Protein AF-T2IGC5-F1 (afdb_monomer)

Organism: NCBI:txid423474

Foldseek 3Di:
DVVLVVVLVVVLVVLQVVQCPPHRDLQSSLQVSLVVSLVVVVVVLLVVLLVVLVVLLVVLVVLQCVLCVVLLNDPVSNCLQQHDDSVVSSVVSSVLSSVLQCVQLVLLSQLLRNHFAPDPSNVVSLVVCPCSQVLLLVQFPDDWQLLSRSSLCSNCPCCCQQVQVSVCVPVVDRDHHDCQPNPDCVCNVVPPPPPDDSSVVSVVRNVSSVSSSVSSSPGGSCRSSVVVVVSVVSSVSSVVSSVVVPVVSVVSSVVCVVVVSVSNLVPDDPVPNPDPPPVVVVVVVVVVVVVVVVVD

pLDDT: mean 85.13, std 11.54, range [44.75, 94.69]

Nearest PDB structures (foldseek):
  6iko-assembly1_A  TM=1.718E-01  e=1.726E+00  Mus musculus

Sequence (296 aa):
MEKLRQKTLVKKETIFAANSFPDFDRAKANYAWRDDLYADIRQLLNSLAHEIAAELKDEALTLVDYMTTLLWGSSQVKEKLIGRSEDEFLARLENSLSVLFLRFARPVAEALIRGPVNSDTRTQIVKSLGPDAELIDNYYQGDEPAFRVLKKYVKYGSDLLFNPDTRQQVLGVTETGKDVMGMTTDNVINLADPLRPPREVVTFEVTNDINAFEEYLRNGIFEAAGFEAYCIQELRGLVDLFREKKGTWTGIAMNEWLQENPQLLAQLPSDLKSQEFNLEVSERLRQLSIALKRNR

Secondary structure (DSSP, 8-state):
-HHHHHHHHHHHHHHHHHT-SSS--HHHHHHHHHHHHHHHHHHHHHHHHHHHHHHHHHHHHHHHHHHHHTTTT-HHHHHHHH-S-HHHHHHHHHHHHHHHHHHHHHHHHHHHHSS-TT-HHHHHHHHHTHHHHHHHHHH---S-GGGG-HHHHHHHTTHHHH-HHHHHHHHS--SPPP-STT--GGGGGGTT-TT--HHHHHHHHHHHHHHHHHHHIIIIIHHHTTHHHHHHHHHHHHHHHHHH-HHHHHHHHHHHHHTT-HHHHHTS-TTTS-----HHHHHHHHHHHHHHHH--

Mean predicted aligned error: 9.94 Å

Solvent-accessible surface area (backbone atoms only — not comparable to full-atom values): 16244 Å² total; per-residue (Å²): 111,69,71,56,54,55,54,49,55,60,50,42,56,56,48,45,62,75,31,40,74,96,57,68,42,54,66,62,35,44,48,55,45,21,50,55,47,40,54,55,48,56,51,51,53,55,50,51,29,46,53,54,20,51,52,53,42,53,54,45,47,54,52,45,51,52,59,18,53,78,56,56,61,40,74,65,49,47,40,73,74,58,42,93,40,72,65,60,40,35,52,51,43,23,52,55,48,32,54,43,44,47,66,49,48,49,56,51,48,46,33,44,40,56,28,58,73,83,33,70,64,26,55,53,40,54,65,69,42,58,67,64,42,56,45,30,28,74,37,41,73,64,87,58,70,49,67,50,37,45,68,57,28,50,55,50,39,65,41,42,40,65,36,43,69,52,19,35,75,74,73,70,40,65,76,59,56,71,73,60,91,78,51,57,67,82,58,56,84,59,69,82,50,90,80,63,54,65,68,56,55,47,48,53,52,53,52,48,31,52,50,50,50,52,48,40,48,72,32,9,38,47,58,51,42,39,47,68,61,51,56,53,49,55,52,47,48,54,54,48,55,61,65,71,40,51,71,58,51,53,53,48,51,52,51,40,57,77,66,62,37,64,63,55,60,68,70,46,54,82,89,70,43,82,70,75,73,56,60,66,58,54,48,50,52,50,52,50,53,54,53,59,64,69,76,110

Structure (mmCIF, N/CA/C/O backbone):
data_AF-T2IGC5-F1
#
_entry.id   AF-T2IGC5-F1
#
loop_
_atom_site.group_PDB
_atom_site.id
_atom_site.type_symbol
_atom_site.label_atom_id
_atom_site.label_alt_id
_atom_site.label_comp_id
_atom_site.label_asym_id
_atom_site.label_entity_id
_atom_site.label_seq_id
_atom_site.pdbx_PDB_ins_code
_atom_site.Cartn_x
_atom_site.Cartn_y
_atom_site.Cartn_z
_atom_site.occupancy
_atom_site.B_iso_or_equiv
_atom_site.auth_seq_id
_atom_site.auth_comp_id
_atom_site.auth_asym_id
_atom_site.auth_atom_id
_atom_site.pdbx_PDB_model_num
ATOM 1 N N . MET A 1 1 ? 6.728 -8.515 -2.138 1.00 81.31 1 MET A N 1
ATOM 2 C CA . MET A 1 1 ? 7.698 -8.253 -3.230 1.00 81.31 1 MET A CA 1
ATOM 3 C C . MET A 1 1 ? 8.384 -9.507 -3.773 1.00 81.31 1 MET A C 1
ATOM 5 O O . MET A 1 1 ? 8.425 -9.674 -4.983 1.00 81.31 1 MET A O 1
ATOM 9 N N . GLU A 1 2 ? 8.875 -10.427 -2.942 1.00 81.81 2 GLU A N 1
ATOM 10 C CA . GLU A 1 2 ? 9.610 -11.618 -3.415 1.00 81.81 2 GLU A CA 1
ATOM 11 C C . GLU A 1 2 ? 8.811 -12.529 -4.372 1.00 81.81 2 GLU A C 1
ATOM 13 O O . GLU A 1 2 ? 9.289 -12.872 -5.454 1.00 81.81 2 GLU A O 1
ATOM 18 N N . LYS A 1 3 ? 7.544 -12.825 -4.047 1.00 84.44 3 LYS A N 1
ATOM 19 C CA . LYS A 1 3 ? 6.638 -13.587 -4.931 1.00 84.44 3 LYS A CA 1
ATOM 20 C C . LYS A 1 3 ? 6.448 -12.922 -6.304 1.00 84.44 3 LYS A C 1
ATOM 22 O O . LYS A 1 3 ? 6.417 -13.610 -7.322 1.00 84.44 3 LYS A O 1
ATOM 27 N N . LEU A 1 4 ? 6.357 -11.586 -6.342 1.00 87.19 4 LEU A N 1
ATOM 28 C CA . LEU A 1 4 ? 6.256 -10.813 -7.587 1.00 87.19 4 LEU A CA 1
ATOM 29 C C . LEU A 1 4 ? 7.527 -10.983 -8.429 1.00 87.19 4 LEU A C 1
ATOM 31 O O . LEU A 1 4 ? 7.432 -11.245 -9.626 1.00 87.19 4 LEU A O 1
ATOM 35 N N . ARG A 1 5 ? 8.707 -10.889 -7.798 1.00 84.19 5 ARG A N 1
ATOM 36 C CA . ARG A 1 5 ? 10.010 -11.059 -8.462 1.00 84.19 5 ARG A CA 1
ATOM 37 C C . ARG A 1 5 ? 10.136 -12.440 -9.105 1.00 84.19 5 ARG A C 1
ATOM 39 O O . ARG A 1 5 ? 10.516 -12.544 -10.265 1.00 84.19 5 ARG A O 1
ATOM 46 N N . GLN A 1 6 ? 9.750 -13.498 -8.398 1.00 84.81 6 GLN A N 1
ATOM 47 C CA . GLN A 1 6 ? 9.777 -14.853 -8.954 1.00 84.81 6 GLN A CA 1
ATOM 48 C C . GLN A 1 6 ? 8.800 -15.008 -10.129 1.00 84.81 6 GLN A C 1
ATOM 50 O O . GLN A 1 6 ? 9.187 -15.474 -11.201 1.00 84.81 6 GLN A O 1
ATOM 55 N N . LYS A 1 7 ? 7.548 -14.558 -9.963 1.00 87.81 7 LYS A N 1
ATOM 56 C CA . LYS A 1 7 ? 6.513 -14.633 -11.008 1.00 87.81 7 LYS A CA 1
ATOM 57 C C . LYS A 1 7 ? 6.927 -13.879 -12.274 1.00 87.81 7 LYS A C 1
ATOM 59 O O . LYS A 1 7 ? 6.803 -14.414 -13.375 1.00 87.81 7 LYS A O 1
ATOM 64 N N . THR A 1 8 ? 7.447 -12.661 -12.125 1.00 86.88 8 THR A N 1
ATOM 65 C CA . THR A 1 8 ? 7.831 -11.831 -13.271 1.00 86.88 8 THR A CA 1
ATOM 66 C C . THR A 1 8 ? 9.042 -12.394 -14.013 1.00 86.88 8 THR A C 1
ATOM 68 O O . THR A 1 8 ? 9.073 -12.337 -15.237 1.00 86.88 8 THR A O 1
ATOM 71 N N . LEU A 1 9 ? 9.997 -13.025 -13.316 1.00 85.62 9 LEU A N 1
ATOM 72 C CA . LEU A 1 9 ? 11.139 -13.684 -13.959 1.00 85.62 9 LEU A CA 1
ATOM 73 C C . LEU A 1 9 ? 10.709 -14.862 -14.843 1.00 85.62 9 LEU A C 1
ATOM 75 O O . LEU A 1 9 ? 11.231 -15.011 -15.945 1.00 85.62 9 LEU A O 1
ATOM 79 N N . VAL A 1 10 ? 9.729 -15.658 -14.406 1.00 87.38 10 VAL A N 1
ATOM 80 C CA . VAL A 1 10 ? 9.182 -16.764 -15.215 1.00 87.38 10 VAL A CA 1
ATOM 81 C C . VAL A 1 10 ? 8.484 -16.233 -16.470 1.00 87.38 10 VAL A C 1
ATOM 83 O O . VAL A 1 10 ? 8.709 -16.723 -17.579 1.00 87.38 10 VAL A O 1
ATOM 86 N N . LYS A 1 11 ? 7.657 -15.195 -16.318 1.00 89.19 11 LYS A N 1
ATOM 87 C CA . LYS A 1 11 ? 6.948 -14.582 -17.448 1.00 89.19 11 LYS A CA 1
ATOM 88 C C . LYS A 1 11 ? 7.896 -13.886 -18.426 1.00 89.19 11 LYS A C 1
ATOM 90 O O . LYS A 1 11 ? 7.703 -14.003 -19.635 1.00 89.19 11 LYS A O 1
ATOM 95 N N . LYS A 1 12 ? 8.951 -13.237 -17.922 1.00 91.06 12 LYS A N 1
ATOM 96 C CA . LYS A 1 12 ? 10.010 -12.603 -18.720 1.00 91.06 12 LYS A CA 1
ATOM 97 C C . LYS A 1 12 ? 10.592 -13.569 -19.749 1.00 91.06 12 LYS A C 1
ATOM 99 O O . LYS A 1 12 ? 10.663 -13.210 -20.919 1.00 91.06 12 LYS A O 1
ATOM 104 N N . GLU A 1 13 ? 10.968 -14.787 -19.349 1.00 89.31 13 GLU A N 1
ATOM 105 C CA . GLU A 1 13 ? 11.547 -15.772 -20.280 1.00 89.31 13 GLU A CA 1
ATOM 106 C C . GLU A 1 13 ? 10.579 -16.122 -21.422 1.00 89.31 13 GLU A C 1
ATOM 108 O O . GLU A 1 13 ? 10.975 -16.185 -22.587 1.00 89.31 13 GLU A O 1
ATOM 113 N N . THR A 1 14 ? 9.285 -16.248 -21.112 1.00 90.69 14 THR A N 1
ATOM 114 C CA . THR A 1 14 ? 8.235 -16.506 -22.114 1.00 90.69 14 THR A CA 1
ATOM 115 C C . THR A 1 14 ? 8.081 -15.328 -23.082 1.00 90.69 14 THR A C 1
ATOM 117 O O . THR A 1 14 ? 8.035 -15.515 -24.300 1.00 90.69 14 THR A O 1
ATOM 120 N N . ILE A 1 15 ? 8.051 -14.100 -22.558 1.00 91.00 15 ILE A N 1
ATOM 121 C CA . ILE A 1 15 ? 7.929 -12.871 -23.355 1.00 91.00 15 ILE A CA 1
ATOM 122 C C . ILE A 1 15 ? 9.165 -12.674 -24.235 1.00 91.00 15 ILE A C 1
ATOM 124 O O . ILE A 1 15 ? 9.045 -12.296 -25.401 1.00 91.00 15 ILE A O 1
ATOM 128 N N . PHE A 1 16 ? 10.358 -12.952 -23.714 1.00 92.00 16 PHE A N 1
ATOM 129 C CA . PHE A 1 16 ? 11.595 -12.806 -24.472 1.00 92.00 16 PHE A CA 1
ATOM 130 C C . PHE A 1 16 ? 11.659 -13.826 -25.605 1.00 92.00 16 PHE A C 1
ATOM 132 O O . PHE A 1 16 ? 11.972 -13.444 -26.732 1.00 92.00 16 PHE A O 1
ATOM 139 N N . ALA A 1 17 ? 11.292 -15.085 -25.351 1.00 89.00 17 ALA A N 1
ATOM 140 C CA . ALA A 1 17 ? 11.196 -16.108 -26.390 1.00 89.00 17 ALA A CA 1
ATOM 141 C C . ALA A 1 17 ? 10.231 -15.694 -27.516 1.00 89.00 17 ALA A C 1
ATOM 143 O O . ALA A 1 17 ? 10.587 -15.786 -28.691 1.00 89.00 17 ALA A O 1
ATOM 144 N N . ALA A 1 18 ? 9.061 -15.144 -27.170 1.00 89.50 18 ALA A N 1
ATOM 145 C CA . ALA A 1 18 ? 8.061 -14.684 -28.138 1.00 89.50 18 ALA A CA 1
ATOM 146 C C . ALA A 1 18 ? 8.520 -13.496 -29.011 1.00 89.50 18 ALA A C 1
ATOM 148 O O . ALA A 1 18 ? 7.971 -13.280 -30.089 1.00 89.50 18 ALA A O 1
ATOM 149 N N . ASN A 1 19 ? 9.522 -12.731 -28.568 1.00 90.19 19 ASN A N 1
ATOM 150 C CA . ASN A 1 19 ? 10.042 -11.553 -29.272 1.00 90.19 19 ASN A CA 1
ATOM 151 C C . ASN A 1 19 ? 11.454 -11.768 -29.845 1.00 90.19 19 ASN A C 1
ATOM 153 O O . ASN A 1 19 ? 12.161 -10.797 -30.090 1.00 90.19 19 ASN A O 1
ATOM 157 N N . SER A 1 20 ? 11.881 -13.022 -30.032 1.00 87.94 20 SER A N 1
ATOM 158 C CA . SER A 1 20 ? 13.243 -13.372 -30.472 1.00 87.94 20 SER A CA 1
ATOM 159 C C . SER A 1 20 ? 13.388 -13.739 -31.954 1.00 87.94 20 SER A C 1
ATOM 161 O O . SER A 1 20 ? 14.478 -14.138 -32.348 1.00 87.94 20 SER A O 1
ATOM 163 N N . PHE A 1 21 ? 12.328 -13.649 -32.766 1.00 79.75 21 PHE A N 1
ATOM 164 C CA . PHE A 1 21 ? 12.364 -14.039 -34.181 1.00 79.75 21 PHE A CA 1
ATOM 165 C C . PHE A 1 21 ? 11.921 -12.886 -35.101 1.00 79.75 21 PHE A C 1
ATOM 167 O O . PHE A 1 21 ? 10.849 -12.322 -34.855 1.00 79.75 21 PHE A O 1
ATOM 174 N N . PRO A 1 22 ? 12.663 -12.560 -36.182 1.00 79.88 22 PRO A N 1
ATOM 175 C CA . PRO A 1 22 ? 13.928 -13.168 -36.627 1.00 79.88 22 PRO A CA 1
ATOM 176 C C . PRO A 1 22 ? 15.144 -12.779 -35.767 1.00 79.88 22 PRO A C 1
ATOM 178 O O . PRO A 1 22 ? 16.042 -13.596 -35.614 1.00 79.88 22 PRO A O 1
ATOM 181 N N . ASP A 1 23 ? 15.114 -11.599 -35.148 1.00 86.44 23 ASP A N 1
ATOM 182 C CA . ASP A 1 23 ? 16.075 -11.121 -34.151 1.00 86.44 23 ASP A CA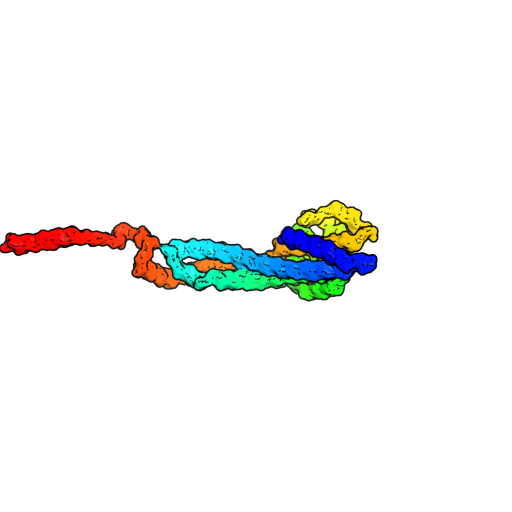 1
ATOM 183 C C . ASP A 1 23 ? 15.314 -10.601 -32.923 1.00 86.44 23 ASP A C 1
ATOM 185 O O . ASP A 1 23 ? 14.110 -10.336 -32.988 1.00 86.44 23 ASP A O 1
ATOM 189 N N . PHE A 1 24 ? 15.999 -10.449 -31.787 1.00 89.44 24 PHE A N 1
ATOM 190 C CA . PHE A 1 24 ? 15.364 -9.970 -30.558 1.00 89.44 24 PHE A CA 1
ATOM 191 C C . PHE A 1 24 ? 14.970 -8.490 -30.640 1.00 89.44 24 PHE A C 1
ATOM 193 O O . PHE A 1 24 ? 15.825 -7.602 -30.606 1.00 89.44 24 PHE A O 1
ATOM 200 N N . ASP A 1 25 ? 13.664 -8.219 -30.656 1.00 89.19 25 ASP A N 1
ATOM 201 C CA . ASP A 1 25 ? 13.127 -6.860 -30.599 1.00 89.19 25 ASP A CA 1
ATOM 202 C C . ASP A 1 25 ? 13.125 -6.347 -29.151 1.00 89.19 25 ASP A C 1
ATOM 204 O O . ASP A 1 25 ? 12.198 -6.583 -28.366 1.00 89.19 25 ASP A O 1
ATOM 208 N N . ARG A 1 26 ? 14.190 -5.613 -28.803 1.00 89.06 26 ARG A N 1
ATOM 209 C CA . ARG A 1 26 ? 14.380 -5.007 -27.478 1.00 89.06 26 ARG A CA 1
ATOM 210 C C . ARG A 1 26 ? 13.204 -4.123 -27.069 1.00 89.06 26 ARG A C 1
ATOM 212 O O . ARG A 1 26 ? 12.782 -4.179 -25.915 1.00 89.06 26 ARG A O 1
ATOM 219 N N . ALA A 1 27 ? 12.720 -3.274 -27.973 1.00 88.44 27 ALA A N 1
ATOM 220 C CA . ALA A 1 27 ? 11.703 -2.285 -27.643 1.00 88.44 27 ALA A CA 1
ATOM 221 C C . ALA A 1 27 ? 10.378 -2.985 -27.337 1.00 88.44 27 ALA A C 1
ATOM 223 O O . ALA A 1 27 ? 9.788 -2.765 -26.277 1.00 88.44 27 ALA A O 1
ATOM 224 N N . LYS A 1 28 ? 9.961 -3.896 -28.220 1.00 90.31 28 LYS A N 1
ATOM 225 C CA . LYS A 1 28 ? 8.721 -4.655 -28.061 1.00 90.31 28 LYS A CA 1
ATOM 226 C C . LYS A 1 28 ? 8.750 -5.567 -26.834 1.00 90.31 28 LYS A C 1
ATOM 228 O O . LYS A 1 28 ? 7.777 -5.593 -26.084 1.00 90.31 28 LYS A O 1
ATOM 233 N N . ALA A 1 29 ? 9.865 -6.257 -26.583 1.00 91.88 29 ALA A N 1
ATOM 234 C CA . ALA A 1 29 ? 10.020 -7.105 -25.402 1.00 91.88 29 ALA A CA 1
ATOM 235 C C . ALA A 1 29 ? 9.970 -6.302 -24.090 1.00 91.88 29 ALA A C 1
ATOM 237 O O . ALA A 1 29 ? 9.345 -6.749 -23.128 1.00 91.88 29 ALA A O 1
ATOM 238 N N . ASN A 1 30 ? 10.586 -5.113 -24.053 1.00 92.81 30 ASN A N 1
ATOM 239 C CA . ASN A 1 30 ? 10.574 -4.241 -22.875 1.00 92.81 30 ASN A CA 1
ATOM 240 C C . ASN A 1 30 ? 9.148 -3.754 -22.563 1.00 92.81 30 ASN A C 1
ATOM 242 O O . ASN A 1 30 ? 8.672 -3.935 -21.445 1.00 92.81 30 ASN A O 1
ATOM 246 N N . TYR A 1 31 ? 8.419 -3.238 -23.560 1.00 93.38 31 TYR A N 1
ATOM 247 C CA . TYR A 1 31 ? 7.019 -2.837 -23.369 1.00 93.38 31 TYR A CA 1
ATOM 248 C C . TYR A 1 31 ? 6.115 -4.003 -22.959 1.00 93.38 31 TYR A C 1
ATOM 250 O O . TYR A 1 31 ? 5.332 -3.854 -22.027 1.00 93.38 31 TYR A O 1
ATOM 258 N N . ALA A 1 32 ? 6.236 -5.163 -23.612 1.00 93.00 32 ALA A N 1
ATOM 259 C CA . ALA A 1 32 ? 5.406 -6.326 -23.300 1.00 93.00 32 ALA A CA 1
ATOM 260 C C . ALA A 1 32 ? 5.629 -6.830 -21.867 1.00 93.00 32 ALA A C 1
ATOM 262 O O . ALA A 1 32 ? 4.673 -7.150 -21.164 1.00 93.00 32 ALA A O 1
ATOM 263 N N . TRP A 1 33 ? 6.884 -6.874 -21.413 1.00 94.56 33 TRP A N 1
ATOM 264 C CA . TRP A 1 33 ? 7.186 -7.284 -20.045 1.00 94.56 33 TRP A CA 1
ATOM 265 C C . TRP A 1 33 ? 6.713 -6.255 -19.019 1.00 94.56 33 TRP A C 1
ATOM 267 O O . TRP A 1 33 ? 6.141 -6.630 -17.999 1.00 94.56 33 TRP A O 1
ATOM 277 N N . ARG A 1 34 ? 6.889 -4.963 -19.300 1.00 94.50 34 ARG A N 1
ATOM 278 C CA . ARG A 1 34 ? 6.408 -3.880 -18.437 1.00 94.50 34 ARG A CA 1
ATOM 279 C C . ARG A 1 34 ? 4.892 -3.849 -18.301 1.00 94.50 34 ARG A C 1
ATOM 281 O O . ARG A 1 34 ? 4.413 -3.607 -17.200 1.00 94.50 34 ARG A O 1
ATOM 288 N N . ASP A 1 35 ? 4.152 -4.103 -19.376 1.00 93.38 35 ASP A N 1
ATOM 289 C CA . ASP A 1 35 ? 2.687 -4.139 -19.345 1.00 93.38 35 ASP A CA 1
ATOM 290 C C . ASP A 1 35 ? 2.172 -5.278 -18.448 1.00 93.38 35 ASP A C 1
ATOM 292 O O . ASP A 1 35 ? 1.368 -5.052 -17.541 1.00 93.38 35 ASP A O 1
ATOM 296 N N . ASP A 1 36 ? 2.732 -6.481 -18.609 1.00 93.81 36 ASP A N 1
ATOM 297 C CA . ASP A 1 36 ? 2.408 -7.626 -17.752 1.00 93.81 36 ASP A CA 1
ATOM 298 C C . ASP A 1 36 ? 2.832 -7.400 -16.286 1.00 93.81 36 ASP A C 1
ATOM 300 O O . ASP A 1 36 ? 2.048 -7.626 -15.359 1.00 93.81 36 ASP A O 1
ATOM 304 N N . LEU A 1 37 ? 4.044 -6.880 -16.065 1.00 94.38 37 LEU A N 1
ATOM 305 C CA . LEU A 1 37 ? 4.544 -6.537 -14.734 1.00 94.38 37 LEU A CA 1
ATOM 306 C C . LEU A 1 37 ? 3.666 -5.478 -14.059 1.00 94.38 37 LEU A C 1
ATOM 308 O O . LEU A 1 37 ? 3.391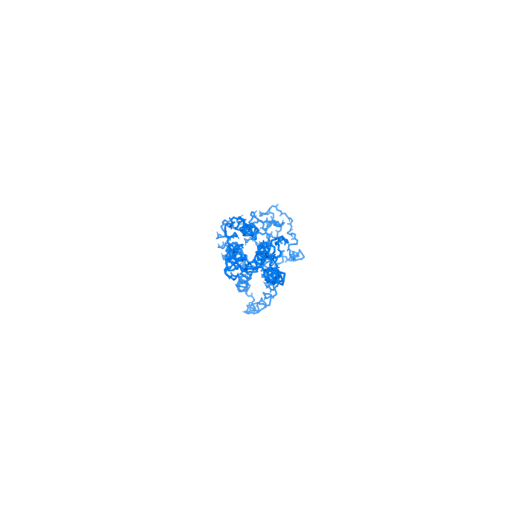 -5.567 -12.864 1.00 94.38 37 LEU A O 1
ATOM 312 N N . TYR A 1 38 ? 3.212 -4.477 -14.808 1.00 94.19 38 TYR A N 1
ATOM 313 C CA . TYR A 1 38 ? 2.371 -3.412 -14.286 1.00 94.19 38 TYR A CA 1
ATOM 314 C C . TYR A 1 38 ? 0.999 -3.933 -13.839 1.00 94.19 38 TYR A C 1
ATOM 316 O O . TYR A 1 38 ? 0.493 -3.512 -12.794 1.00 94.19 38 TYR A O 1
ATOM 324 N N . ALA A 1 39 ? 0.419 -4.893 -14.567 1.00 93.25 39 ALA A N 1
ATOM 325 C CA . ALA A 1 39 ? -0.802 -5.575 -14.143 1.00 93.25 39 ALA A CA 1
ATOM 326 C C . ALA A 1 39 ? -0.602 -6.334 -12.818 1.00 93.25 39 ALA A C 1
ATOM 328 O O . ALA A 1 39 ? -1.419 -6.198 -11.902 1.00 93.25 39 ALA A O 1
ATOM 329 N N . ASP A 1 40 ? 0.509 -7.065 -12.679 1.00 93.75 40 ASP A N 1
ATOM 330 C CA . ASP A 1 40 ? 0.844 -7.770 -11.438 1.00 93.75 40 ASP A CA 1
ATOM 331 C C . ASP A 1 40 ? 1.110 -6.793 -10.269 1.00 93.75 40 ASP A C 1
ATOM 333 O O . ASP A 1 40 ? 0.678 -7.041 -9.142 1.00 93.75 40 ASP A O 1
ATOM 337 N N . ILE A 1 41 ? 1.762 -5.652 -10.521 1.00 94.38 41 ILE A N 1
ATOM 338 C CA . ILE A 1 41 ? 1.997 -4.609 -9.506 1.00 94.38 41 ILE A CA 1
ATOM 339 C C . ILE A 1 41 ? 0.688 -3.962 -9.054 1.00 94.38 41 ILE A C 1
ATOM 341 O O . ILE A 1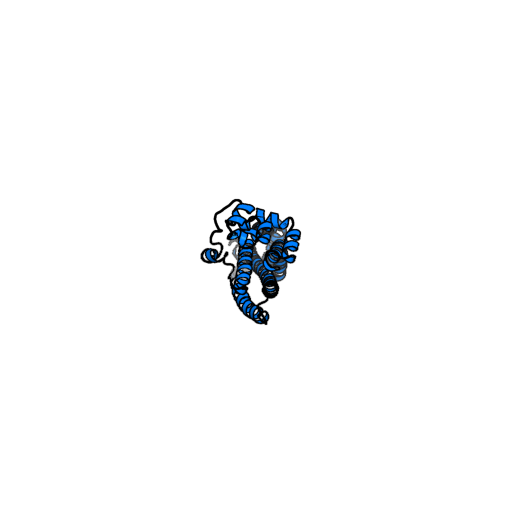 41 ? 0.508 -3.731 -7.861 1.00 94.38 41 ILE A O 1
ATOM 345 N N . ARG A 1 42 ? -0.263 -3.708 -9.961 1.00 92.50 42 ARG A N 1
ATOM 346 C CA . ARG A 1 42 ? -1.591 -3.200 -9.576 1.00 92.50 42 ARG A CA 1
ATOM 347 C C . ARG A 1 42 ? -2.315 -4.153 -8.629 1.00 92.50 42 ARG A C 1
ATOM 349 O O . ARG A 1 42 ? -2.932 -3.693 -7.672 1.00 92.50 42 ARG A O 1
ATOM 356 N N . GLN A 1 43 ? -2.235 -5.459 -8.884 1.00 92.19 43 GLN A N 1
ATOM 357 C CA . GLN A 1 43 ? -2.804 -6.466 -7.987 1.00 92.19 43 GLN A CA 1
ATOM 358 C C . GLN A 1 43 ? -2.102 -6.451 -6.628 1.00 92.19 43 GLN A C 1
ATOM 360 O O . GLN A 1 43 ? -2.781 -6.378 -5.609 1.00 92.19 43 GLN A O 1
ATOM 365 N N . LEU A 1 44 ? -0.764 -6.428 -6.620 1.00 93.44 44 LEU A N 1
ATOM 366 C CA . LEU A 1 44 ? 0.027 -6.340 -5.391 1.00 93.44 44 LEU A CA 1
ATOM 367 C C . LEU A 1 44 ? -0.354 -5.117 -4.548 1.00 93.44 44 LEU A C 1
ATOM 369 O O . LEU A 1 44 ? -0.519 -5.246 -3.342 1.00 93.44 44 LEU A O 1
ATOM 373 N N . LEU A 1 45 ? -0.501 -3.946 -5.171 1.00 92.25 45 LEU A N 1
ATOM 374 C CA . LEU A 1 45 ? -0.861 -2.714 -4.470 1.00 92.25 45 LEU A CA 1
ATOM 375 C C . LEU A 1 45 ? -2.236 -2.799 -3.803 1.00 92.25 45 LEU A C 1
ATOM 377 O O . LEU A 1 45 ? -2.390 -2.347 -2.672 1.00 92.25 45 LEU A O 1
ATOM 381 N N . ASN A 1 46 ? -3.222 -3.392 -4.480 1.00 89.56 46 ASN A N 1
ATOM 382 C CA . ASN A 1 46 ? -4.541 -3.597 -3.886 1.00 89.56 46 ASN A CA 1
ATOM 383 C C . ASN A 1 46 ? -4.480 -4.611 -2.730 1.00 89.56 46 ASN A C 1
ATOM 385 O O . ASN A 1 46 ? -5.090 -4.380 -1.693 1.00 89.56 46 ASN A O 1
ATOM 389 N N . SER A 1 47 ? -3.719 -5.703 -2.877 1.00 91.38 47 SER A N 1
ATOM 390 C CA . SER A 1 47 ? -3.532 -6.681 -1.797 1.00 91.38 47 SER A CA 1
ATOM 391 C C . SER A 1 47 ? -2.837 -6.076 -0.580 1.00 91.38 47 SER A C 1
ATOM 393 O O . SER A 1 47 ? -3.274 -6.320 0.536 1.00 91.38 47 SER A O 1
ATOM 395 N N . LEU A 1 48 ? -1.814 -5.243 -0.787 1.00 90.19 48 LEU A N 1
ATOM 396 C CA . LEU A 1 48 ? -1.110 -4.569 0.303 1.00 90.19 48 LEU A CA 1
ATOM 397 C C . LEU A 1 48 ? -2.062 -3.668 1.100 1.00 90.19 48 LEU A C 1
ATOM 399 O O . LEU A 1 48 ? -2.064 -3.705 2.323 1.00 90.19 48 LEU A O 1
ATOM 403 N N . ALA A 1 49 ? -2.901 -2.887 0.411 1.00 86.88 49 ALA A N 1
ATOM 404 C CA . ALA A 1 49 ? -3.877 -2.018 1.064 1.00 86.88 49 ALA A CA 1
ATOM 405 C C . ALA A 1 49 ? -4.877 -2.808 1.927 1.00 86.88 49 ALA A C 1
ATOM 407 O O . ALA A 1 49 ? -5.197 -2.386 3.037 1.00 86.88 49 ALA A O 1
ATOM 408 N N . HIS A 1 50 ? -5.325 -3.965 1.434 1.00 89.56 50 HIS A N 1
ATOM 409 C CA . HIS A 1 50 ? -6.190 -4.872 2.184 1.00 89.56 50 HIS A CA 1
ATOM 410 C C . HIS A 1 50 ? -5.478 -5.486 3.402 1.00 89.56 50 HIS A C 1
ATOM 412 O O . HIS A 1 50 ? -6.045 -5.496 4.490 1.00 89.56 50 HIS A O 1
ATOM 418 N N . GLU A 1 51 ? -4.231 -5.949 3.249 1.00 91.12 51 GLU A N 1
ATOM 419 C CA . GLU A 1 51 ? -3.430 -6.510 4.351 1.00 91.12 51 GLU A CA 1
ATOM 420 C C . GLU A 1 51 ? -3.237 -5.487 5.482 1.00 91.12 51 GLU A C 1
ATOM 422 O O . GLU A 1 51 ? -3.511 -5.796 6.639 1.00 91.12 51 GLU A O 1
ATOM 427 N N . ILE A 1 52 ? -2.886 -4.239 5.155 1.00 88.56 52 ILE A N 1
ATOM 428 C CA . ILE A 1 52 ? -2.723 -3.176 6.162 1.00 88.56 52 ILE A CA 1
ATOM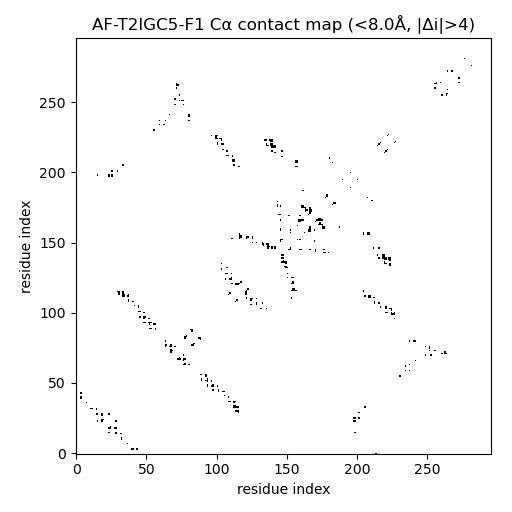 429 C C . ILE A 1 52 ? -4.052 -2.873 6.870 1.00 88.56 52 ILE A C 1
ATOM 431 O O . ILE A 1 52 ? -4.088 -2.641 8.078 1.00 88.56 52 ILE A O 1
ATOM 435 N N . ALA A 1 53 ? -5.164 -2.874 6.132 1.00 90.81 53 ALA A N 1
ATOM 436 C CA . ALA A 1 53 ? -6.483 -2.663 6.716 1.00 90.81 53 ALA A CA 1
ATOM 437 C C . ALA A 1 53 ? -6.887 -3.791 7.668 1.00 90.81 53 ALA A C 1
ATOM 439 O O . ALA A 1 53 ? -7.487 -3.523 8.710 1.00 90.81 53 ALA A O 1
ATOM 440 N N . ALA A 1 54 ? -6.541 -5.033 7.328 1.00 92.12 54 ALA A N 1
ATOM 441 C CA . ALA A 1 54 ? -6.761 -6.183 8.190 1.00 92.12 54 ALA A CA 1
ATOM 442 C C . ALA A 1 54 ? -5.951 -6.072 9.490 1.00 92.12 54 ALA A C 1
ATOM 444 O O . ALA A 1 54 ? -6.525 -6.261 10.560 1.00 92.12 54 ALA A O 1
ATOM 445 N N . GLU A 1 55 ? -4.676 -5.675 9.414 1.00 92.56 55 GLU A N 1
ATOM 446 C CA . GLU A 1 55 ? -3.836 -5.449 10.599 1.00 92.56 55 GLU A CA 1
ATOM 447 C C . GLU A 1 55 ? -4.405 -4.346 11.505 1.00 92.56 55 GLU A C 1
ATOM 449 O O . GLU A 1 55 ? -4.578 -4.554 12.706 1.00 92.56 55 GLU A O 1
ATOM 454 N N . LEU A 1 56 ? -4.789 -3.192 10.940 1.00 92.69 56 LEU A N 1
ATOM 455 C CA . LEU A 1 56 ? -5.406 -2.111 11.720 1.00 92.69 56 LEU A CA 1
ATOM 456 C C . LEU A 1 56 ? -6.733 -2.550 12.353 1.00 92.69 56 LEU A C 1
ATOM 458 O O . LEU A 1 56 ? -7.043 -2.165 13.482 1.00 92.69 56 LEU A O 1
ATOM 462 N N . LYS A 1 57 ? -7.525 -3.355 11.638 1.00 92.81 57 LYS A N 1
ATOM 463 C CA . LYS A 1 57 ? -8.767 -3.926 12.161 1.00 92.81 57 LYS A CA 1
ATOM 464 C C . LYS A 1 57 ? -8.477 -4.851 13.345 1.00 92.81 57 LYS A C 1
ATOM 466 O O . LYS A 1 57 ? -9.177 -4.748 14.345 1.00 92.81 57 LYS A O 1
ATOM 471 N N . ASP A 1 58 ? -7.466 -5.711 13.271 1.00 93.38 58 ASP A N 1
ATOM 472 C CA . ASP A 1 58 ? -7.120 -6.630 14.363 1.00 93.38 58 ASP A CA 1
ATOM 473 C C . ASP A 1 58 ? -6.637 -5.873 15.621 1.00 93.38 58 ASP A C 1
ATOM 475 O O . ASP A 1 58 ? -7.073 -6.176 16.738 1.00 93.38 58 ASP A O 1
ATOM 479 N N . GLU A 1 59 ? -5.837 -4.816 15.455 1.00 93.31 59 GLU A N 1
ATOM 480 C CA . GLU A 1 59 ? -5.450 -3.916 16.556 1.00 93.31 59 GLU A CA 1
ATOM 481 C C .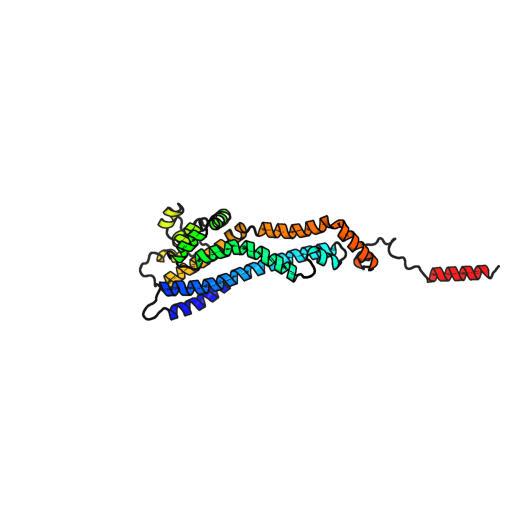 GLU A 1 59 ? -6.662 -3.177 17.150 1.00 93.31 59 GLU A C 1
ATOM 483 O O . GLU A 1 59 ? -6.854 -3.115 18.370 1.00 93.31 59 GLU A O 1
ATOM 488 N N . ALA A 1 60 ? -7.547 -2.664 16.294 1.00 93.00 60 ALA A N 1
ATOM 489 C CA . ALA A 1 60 ? -8.784 -2.020 16.719 1.00 93.00 60 ALA A CA 1
ATOM 490 C C . ALA A 1 60 ? -9.712 -2.987 17.470 1.00 93.00 60 ALA A C 1
ATOM 492 O O . ALA A 1 60 ? -10.312 -2.599 18.473 1.00 93.00 60 ALA A O 1
ATOM 493 N N . LEU A 1 61 ? -9.819 -4.242 17.028 1.00 93.44 61 LEU A N 1
ATOM 494 C CA . LEU A 1 61 ? -10.606 -5.273 17.703 1.00 93.44 61 LEU A CA 1
ATOM 495 C C . LEU A 1 61 ? -10.010 -5.638 19.058 1.00 93.44 61 LEU A C 1
ATOM 497 O O . LEU A 1 61 ? -10.757 -5.734 20.025 1.00 93.44 61 LEU A O 1
ATOM 501 N N . THR A 1 62 ? -8.685 -5.726 19.165 1.00 94.69 62 THR A N 1
ATOM 502 C CA . THR A 1 62 ? -8.001 -5.929 20.451 1.00 94.69 62 THR A CA 1
ATOM 503 C C . THR A 1 62 ? -8.350 -4.816 21.441 1.00 94.69 62 THR A C 1
ATOM 505 O O . THR A 1 62 ? -8.675 -5.066 22.606 1.00 94.69 62 THR A O 1
ATOM 508 N N . LEU A 1 63 ? -8.358 -3.567 20.970 1.00 93.75 63 LEU A N 1
ATOM 509 C CA . LEU A 1 63 ? -8.754 -2.419 21.776 1.00 93.75 63 LEU A CA 1
ATOM 510 C C . LEU A 1 63 ? -10.251 -2.454 22.146 1.00 93.75 63 LEU A C 1
ATOM 512 O O . LEU A 1 63 ? -10.613 -2.155 23.286 1.00 93.75 63 LEU A O 1
ATOM 516 N N . VAL A 1 64 ? -11.127 -2.824 21.210 1.00 93.19 64 VAL A N 1
ATOM 517 C CA . VAL A 1 64 ? -12.574 -2.977 21.445 1.00 93.19 64 VAL A CA 1
ATOM 518 C C . VAL A 1 64 ? -12.858 -4.083 22.454 1.00 93.19 64 VAL A C 1
ATOM 520 O O . VAL A 1 64 ? -13.689 -3.886 23.341 1.00 93.19 64 VAL A O 1
ATOM 523 N N . ASP A 1 65 ? -12.161 -5.210 22.371 1.00 93.75 65 ASP A N 1
ATOM 524 C CA . ASP A 1 65 ? -12.286 -6.316 23.314 1.00 93.75 65 ASP A CA 1
ATOM 525 C C . ASP A 1 65 ? -11.837 -5.874 24.707 1.00 93.75 65 ASP A C 1
ATOM 527 O O . ASP A 1 65 ? -12.567 -6.078 25.680 1.00 93.75 65 ASP A O 1
ATOM 531 N N . TYR A 1 66 ? -10.719 -5.147 24.811 1.00 94.31 66 TYR A N 1
ATOM 532 C CA . TYR A 1 66 ? -10.304 -4.534 26.072 1.00 94.31 66 TYR A CA 1
ATOM 533 C C . TYR A 1 66 ? -11.397 -3.613 26.643 1.00 94.31 66 TYR A C 1
ATOM 535 O O . TYR A 1 66 ? -11.827 -3.787 27.785 1.00 94.31 66 TYR A O 1
ATOM 543 N N . MET A 1 67 ? -11.935 -2.689 25.843 1.00 93.25 67 MET A N 1
ATOM 544 C CA . MET A 1 67 ? -13.025 -1.799 26.271 1.00 93.25 67 MET A CA 1
ATOM 545 C C . MET A 1 67 ? -14.308 -2.559 26.645 1.00 93.25 67 MET A C 1
ATOM 547 O O . MET A 1 67 ? -15.029 -2.156 27.557 1.00 93.25 67 MET A O 1
ATOM 551 N N . THR A 1 68 ? -14.567 -3.692 25.997 1.00 92.56 68 THR A N 1
ATOM 552 C CA . THR A 1 68 ? -15.698 -4.578 26.294 1.00 92.56 68 THR A CA 1
ATOM 553 C C . THR A 1 68 ? -15.513 -5.284 27.638 1.00 92.56 68 THR A C 1
ATOM 555 O O . THR A 1 68 ? -16.459 -5.363 28.424 1.00 92.56 68 THR A O 1
ATOM 558 N N . THR A 1 69 ? -14.293 -5.719 27.977 1.00 92.31 69 THR A N 1
ATOM 559 C CA . THR A 1 69 ? -14.001 -6.290 29.307 1.00 92.31 69 THR A CA 1
ATOM 560 C C . THR A 1 69 ? -14.163 -5.277 30.443 1.00 92.31 69 THR A C 1
ATOM 562 O O . THR A 1 69 ? -14.619 -5.651 31.524 1.00 92.31 69 THR A O 1
ATOM 565 N N . LEU A 1 70 ? -13.889 -3.988 30.199 1.00 90.19 70 LEU A N 1
ATOM 566 C CA . LEU A 1 70 ? -14.148 -2.915 31.173 1.00 90.19 70 LEU A CA 1
ATOM 567 C C . LEU A 1 70 ? -15.641 -2.745 31.502 1.00 90.19 70 LEU A C 1
ATOM 569 O O . LEU A 1 70 ? -15.973 -2.191 32.548 1.00 90.19 70 LEU A O 1
ATOM 573 N N . LEU A 1 71 ? -16.531 -3.224 30.631 1.00 90.44 71 LEU A N 1
ATOM 574 C CA . LEU A 1 71 ? -17.985 -3.215 30.806 1.00 90.44 71 LEU A CA 1
ATOM 575 C C . LEU A 1 71 ? -18.545 -4.645 30.869 1.00 90.44 71 LEU A C 1
ATOM 577 O O . LEU A 1 71 ? -19.570 -4.955 30.258 1.00 90.44 71 LEU A O 1
ATOM 581 N N . TRP A 1 72 ? -17.860 -5.514 31.620 1.00 91.44 72 TRP A N 1
ATOM 582 C CA . TRP A 1 72 ? -18.328 -6.860 31.991 1.00 91.44 72 TRP A CA 1
ATOM 583 C C . TRP A 1 72 ? -18.643 -7.774 30.800 1.00 91.44 72 TRP A C 1
ATOM 585 O O . TRP A 1 72 ? -19.536 -8.621 30.870 1.00 91.44 72 TRP A O 1
ATOM 595 N N . GLY A 1 73 ? -17.936 -7.585 29.683 1.00 87.25 73 GLY A N 1
ATOM 596 C CA . GLY A 1 73 ? -18.094 -8.435 28.508 1.00 87.25 73 GLY A CA 1
ATOM 597 C C . GLY A 1 73 ? -19.382 -8.180 27.719 1.00 87.25 73 GLY A C 1
ATOM 598 O O . GLY A 1 73 ? -19.793 -9.049 26.952 1.00 87.25 73 GLY A O 1
ATOM 599 N N . SER A 1 74 ? -20.044 -7.031 27.905 1.00 87.88 74 SER A N 1
ATOM 600 C CA . SER A 1 74 ? -21.314 -6.746 27.229 1.00 87.88 74 SER A CA 1
ATOM 601 C C . SER A 1 74 ? -21.159 -6.702 25.704 1.00 87.88 74 SER A C 1
ATOM 603 O O . SER A 1 74 ? -20.436 -5.870 25.149 1.00 87.88 74 SER A O 1
ATOM 605 N N . SER A 1 75 ? -21.920 -7.547 25.005 1.00 83.88 75 SER A N 1
ATOM 606 C CA . SER A 1 75 ? -21.952 -7.612 23.534 1.00 83.88 75 SER A CA 1
ATOM 607 C C . SER A 1 75 ? -22.411 -6.302 22.875 1.00 83.88 75 SER A C 1
ATOM 609 O O . SER A 1 75 ? -22.070 -6.029 21.723 1.00 83.88 75 SER A O 1
ATOM 611 N N . GLN A 1 76 ? -23.122 -5.448 23.619 1.00 87.94 76 GLN A N 1
ATOM 612 C CA . GLN A 1 76 ? -23.590 -4.142 23.149 1.00 87.94 76 GLN A CA 1
ATOM 613 C C . GLN A 1 76 ? -22.439 -3.144 22.958 1.00 87.94 76 GLN A C 1
ATOM 615 O O . GLN A 1 76 ? -22.560 -2.215 22.160 1.00 87.94 76 GLN A O 1
ATOM 620 N N . VAL A 1 77 ? -21.320 -3.311 23.668 1.00 88.50 77 VAL A N 1
ATOM 621 C CA . VAL A 1 77 ? -20.185 -2.375 23.617 1.00 88.50 77 VAL A CA 1
ATOM 622 C C . VAL A 1 77 ? -19.538 -2.396 22.239 1.00 88.50 77 VAL A C 1
ATOM 624 O O . VAL A 1 77 ? -19.379 -1.344 21.619 1.00 88.50 77 VAL A O 1
ATOM 627 N N . LYS A 1 78 ? -19.279 -3.596 21.716 1.00 89.50 78 LYS A N 1
ATOM 628 C CA . LYS A 1 78 ? -18.749 -3.806 20.367 1.00 89.50 78 LYS A CA 1
ATOM 629 C C . LYS A 1 78 ? -19.647 -3.182 19.299 1.00 89.50 78 LYS A C 1
ATOM 631 O O . LYS A 1 78 ? -19.170 -2.374 18.503 1.00 89.50 78 LYS A O 1
ATOM 636 N N . GLU A 1 79 ? -20.958 -3.440 19.356 1.00 89.94 79 GLU A N 1
ATOM 637 C CA . GLU A 1 79 ? -21.919 -2.859 18.404 1.00 89.94 79 GLU A CA 1
ATOM 638 C C . GLU A 1 79 ? -21.889 -1.319 18.414 1.00 89.94 79 GLU A C 1
ATOM 640 O O . GLU A 1 79 ? -21.999 -0.676 17.369 1.00 89.94 79 GLU A O 1
ATOM 645 N N . LYS A 1 80 ? -21.716 -0.697 19.587 1.00 89.88 80 LYS A N 1
ATOM 646 C CA . LYS A 1 80 ? -21.686 0.770 19.723 1.00 89.88 80 LYS A CA 1
ATOM 647 C C . LYS A 1 80 ? -20.363 1.420 19.329 1.00 89.88 80 LYS A C 1
ATOM 649 O O . LYS A 1 80 ? -20.373 2.636 19.087 1.00 89.88 80 LYS A O 1
ATOM 654 N N . LEU A 1 81 ? -19.269 0.659 19.305 1.00 88.44 81 LEU A N 1
ATOM 655 C CA . LEU A 1 81 ? -17.938 1.142 18.939 1.00 88.44 81 LEU A CA 1
ATOM 656 C C . LEU A 1 81 ? -17.669 0.988 17.441 1.00 88.44 81 LEU A C 1
ATOM 658 O O . LEU A 1 81 ? -17.306 1.968 16.797 1.00 88.44 81 LEU A O 1
ATOM 662 N N . ILE A 1 82 ? -17.900 -0.202 16.884 1.00 89.38 82 ILE A N 1
ATOM 663 C CA . ILE A 1 82 ? -17.521 -0.526 15.496 1.00 89.38 82 ILE A CA 1
ATOM 664 C C . ILE A 1 82 ? -18.708 -0.864 14.586 1.00 89.38 82 ILE A C 1
ATOM 666 O O . ILE A 1 82 ? -18.531 -1.010 13.381 1.00 89.38 82 ILE A O 1
ATOM 670 N N . GLY A 1 83 ? -19.926 -0.921 15.128 1.00 86.94 83 GLY A N 1
ATOM 671 C CA . GLY A 1 83 ? -21.122 -1.313 14.384 1.00 86.94 83 GLY A CA 1
ATOM 672 C C . GLY A 1 83 ? -21.427 -2.806 14.496 1.00 86.94 83 GLY A C 1
ATOM 673 O O . GLY A 1 83 ? -20.827 -3.533 15.284 1.00 86.94 83 GLY A O 1
ATOM 674 N N . ARG A 1 84 ? -22.418 -3.261 13.726 1.00 83.50 84 ARG A N 1
ATOM 675 C CA . ARG A 1 84 ? -22.951 -4.634 13.812 1.00 83.50 84 ARG A CA 1
ATOM 676 C C . ARG A 1 84 ? -22.079 -5.680 13.136 1.00 83.50 84 ARG A C 1
ATOM 678 O O . ARG A 1 84 ? -22.194 -6.855 13.468 1.00 83.50 84 ARG A O 1
ATOM 685 N N . SER A 1 85 ? -21.266 -5.260 12.175 1.00 87.44 85 SER A N 1
ATOM 686 C CA . SER A 1 85 ? -20.444 -6.144 11.365 1.00 87.44 85 SER A CA 1
ATOM 687 C C . SER A 1 85 ? -18.995 -5.684 11.402 1.00 87.44 85 SER A C 1
ATOM 689 O O . SER A 1 85 ? -18.683 -4.540 11.069 1.00 87.44 85 SER A O 1
ATOM 691 N N . GLU A 1 86 ? -18.106 -6.597 11.780 1.00 87.69 86 GLU A N 1
ATOM 692 C CA . GLU A 1 86 ? -16.663 -6.392 11.661 1.00 87.69 86 GLU A CA 1
ATOM 693 C C . GLU A 1 86 ? -16.241 -6.238 10.198 1.00 87.69 86 GLU A C 1
ATOM 695 O O . GLU A 1 86 ? -15.316 -5.482 9.915 1.00 87.69 86 GLU A O 1
ATOM 700 N N . ASP A 1 87 ? -16.952 -6.879 9.264 1.00 87.75 87 ASP A N 1
ATOM 701 C CA . ASP A 1 87 ? -16.675 -6.770 7.830 1.00 87.75 87 ASP A CA 1
ATOM 702 C C . ASP A 1 87 ? -16.999 -5.369 7.301 1.00 87.75 87 ASP A C 1
ATOM 704 O O . ASP A 1 87 ? -16.274 -4.833 6.467 1.00 87.75 87 ASP A O 1
ATOM 708 N N . GLU A 1 88 ? -18.061 -4.730 7.807 1.00 89.44 88 GLU A N 1
ATOM 709 C CA . GLU A 1 88 ? -18.372 -3.335 7.461 1.00 89.44 88 GLU A CA 1
ATOM 710 C C . GLU A 1 88 ? -17.307 -2.378 8.005 1.00 89.44 88 GLU A C 1
ATOM 712 O O . GLU A 1 88 ? -16.938 -1.400 7.346 1.00 89.44 88 GLU A O 1
ATOM 717 N N . PHE A 1 89 ? -16.794 -2.663 9.203 1.00 89.25 89 PHE A N 1
ATOM 718 C CA . PHE A 1 89 ? -15.701 -1.904 9.794 1.00 89.25 89 PHE A CA 1
ATOM 719 C C . PHE A 1 89 ? -14.400 -2.082 8.998 1.00 89.25 89 PHE A C 1
ATOM 721 O O . PHE A 1 89 ? -13.771 -1.084 8.642 1.00 89.25 89 PHE A O 1
ATOM 728 N N . LEU A 1 90 ? -14.054 -3.318 8.624 1.00 89.00 90 LEU A N 1
ATOM 729 C CA . LEU A 1 90 ? -12.911 -3.617 7.764 1.00 89.00 90 LEU A CA 1
ATOM 730 C C . LEU A 1 90 ? -13.036 -2.922 6.410 1.00 89.00 90 LEU A C 1
ATOM 732 O O . LEU A 1 90 ? -12.109 -2.238 5.997 1.00 89.00 90 LEU A O 1
ATOM 736 N N . ALA A 1 91 ? -14.190 -3.021 5.749 1.00 90.31 91 ALA A N 1
ATOM 737 C CA . ALA A 1 91 ? -14.409 -2.393 4.451 1.00 90.31 91 ALA A CA 1
ATOM 738 C C . ALA A 1 91 ? -14.241 -0.867 4.512 1.00 90.31 91 ALA A C 1
ATOM 740 O O . ALA A 1 91 ? -13.730 -0.253 3.575 1.00 90.31 91 ALA A O 1
ATOM 741 N N . ARG A 1 92 ? -14.648 -0.222 5.612 1.00 91.12 92 ARG A N 1
ATOM 742 C CA . ARG A 1 92 ? -14.398 1.212 5.821 1.00 91.12 92 ARG A CA 1
ATOM 743 C C . ARG A 1 92 ? -12.909 1.523 5.949 1.00 91.12 92 ARG A C 1
ATOM 745 O O . ARG A 1 92 ? -12.445 2.442 5.279 1.00 91.12 92 ARG A O 1
ATOM 752 N N . LEU A 1 93 ? -12.187 0.780 6.790 1.00 90.44 93 LEU A N 1
ATOM 753 C CA . LEU A 1 93 ? -10.744 0.963 6.970 1.00 90.44 93 LEU A CA 1
ATOM 754 C C . LEU A 1 93 ? -9.999 0.717 5.655 1.00 90.44 93 LEU A C 1
ATOM 756 O O . LEU A 1 93 ? -9.194 1.546 5.242 1.00 90.44 93 LEU A O 1
ATOM 760 N N . GLU A 1 94 ? -10.332 -0.367 4.956 1.00 90.00 94 GLU A N 1
ATOM 761 C CA . GLU A 1 94 ? -9.757 -0.720 3.661 1.00 90.00 94 GLU A CA 1
ATOM 762 C C . GLU A 1 94 ? -9.978 0.381 2.632 1.00 90.00 94 GLU A C 1
ATOM 764 O O . GLU A 1 94 ? -9.028 0.777 1.962 1.00 90.00 94 GLU A O 1
ATOM 769 N N . ASN A 1 95 ? -11.194 0.922 2.523 1.00 90.81 95 ASN A N 1
ATOM 770 C CA . ASN A 1 95 ? -11.473 2.009 1.589 1.00 90.81 95 ASN A CA 1
ATOM 771 C C . ASN A 1 95 ? -10.647 3.262 1.909 1.00 90.81 95 ASN A C 1
ATOM 773 O O . ASN A 1 95 ? -10.035 3.833 1.006 1.00 90.81 95 ASN A O 1
ATOM 777 N N . SER A 1 96 ? -10.591 3.675 3.177 1.00 90.00 96 SER A N 1
ATOM 778 C CA . SER A 1 96 ? -9.819 4.850 3.596 1.00 90.00 96 SER A CA 1
ATOM 779 C C . SER A 1 96 ? -8.321 4.672 3.337 1.00 90.00 96 SER A C 1
ATOM 781 O O . SER A 1 96 ? -7.703 5.509 2.674 1.00 90.00 96 SER A O 1
ATOM 783 N N . LEU A 1 97 ? -7.746 3.556 3.791 1.00 89.44 97 LEU A N 1
ATOM 784 C CA . LEU A 1 97 ? -6.324 3.249 3.628 1.00 89.44 97 LEU A CA 1
ATOM 785 C C . LEU A 1 97 ? -5.952 3.062 2.157 1.00 89.44 97 LEU A C 1
ATOM 787 O O . LEU A 1 97 ? -4.937 3.590 1.707 1.00 89.44 97 LEU A O 1
ATOM 791 N N . SER A 1 98 ? -6.798 2.384 1.379 1.00 90.00 98 SER A N 1
ATOM 792 C CA . SER A 1 98 ? -6.603 2.225 -0.064 1.00 90.00 98 SER A CA 1
ATOM 793 C C . SER A 1 98 ? -6.558 3.571 -0.768 1.00 90.00 98 SER A C 1
ATOM 795 O O . SER A 1 98 ? -5.696 3.784 -1.616 1.00 90.00 98 SER A O 1
ATOM 797 N N . VAL A 1 99 ? -7.451 4.503 -0.430 1.00 90.88 99 VAL A N 1
ATOM 798 C CA . VAL A 1 99 ? -7.446 5.839 -1.039 1.00 90.88 99 VAL A CA 1
ATOM 799 C C . VAL A 1 99 ? -6.162 6.594 -0.694 1.00 90.88 99 VAL A C 1
ATOM 801 O O . VAL A 1 99 ? -5.537 7.148 -1.600 1.00 90.88 99 VAL A O 1
ATOM 804 N N . LEU A 1 100 ? -5.740 6.581 0.575 1.00 90.81 100 LEU A N 1
ATOM 805 C CA . LEU A 1 100 ? -4.511 7.245 1.025 1.00 90.81 100 LEU A CA 1
ATOM 806 C C . LEU A 1 100 ? -3.270 6.670 0.333 1.00 90.81 100 LEU A C 1
ATOM 808 O O . LEU A 1 100 ? -2.478 7.406 -0.251 1.00 90.81 100 LEU A O 1
ATOM 812 N N . PHE A 1 101 ? -3.141 5.347 0.333 1.00 91.19 101 PHE A N 1
ATOM 813 C CA . PHE A 1 101 ? -2.001 4.640 -0.235 1.00 91.19 101 PHE A CA 1
ATOM 814 C C . PHE A 1 101 ? -1.923 4.738 -1.750 1.00 91.19 101 PHE A C 1
ATOM 816 O O . PHE A 1 101 ? -0.897 5.112 -2.321 1.00 91.19 101 PHE A O 1
ATOM 823 N N . LEU A 1 102 ? -3.017 4.380 -2.425 1.00 91.56 102 LEU A N 1
ATOM 824 C CA . LEU A 1 102 ? -3.034 4.223 -3.873 1.00 91.56 102 LEU A CA 1
ATOM 825 C C . LEU A 1 102 ? -2.933 5.568 -4.584 1.00 91.56 102 LEU A C 1
ATOM 827 O O . LEU A 1 102 ? -2.498 5.590 -5.737 1.00 91.56 102 LEU A O 1
ATOM 831 N N . ARG A 1 103 ? -3.273 6.671 -3.901 1.00 90.56 103 ARG A N 1
ATOM 832 C CA . ARG A 1 103 ? -3.009 8.031 -4.377 1.00 90.56 103 ARG A CA 1
ATOM 833 C C . ARG A 1 103 ? -1.531 8.239 -4.709 1.00 90.56 103 ARG A C 1
ATOM 835 O O . ARG A 1 103 ? -1.246 8.840 -5.735 1.00 90.56 103 ARG A O 1
ATOM 842 N N . PHE A 1 104 ? -0.613 7.715 -3.898 1.00 91.56 104 PHE A N 1
ATOM 843 C CA . PHE A 1 104 ? 0.831 7.860 -4.118 1.00 91.56 104 PHE A CA 1
ATOM 844 C C . PHE A 1 104 ? 1.434 6.649 -4.827 1.00 91.56 104 PHE A C 1
ATOM 846 O O . PHE A 1 104 ? 2.255 6.796 -5.732 1.00 91.56 104 PHE A O 1
ATOM 853 N N . ALA A 1 105 ? 0.987 5.441 -4.485 1.00 92.81 105 ALA A N 1
ATOM 854 C CA . ALA A 1 105 ? 1.567 4.223 -5.031 1.00 92.81 105 ALA A CA 1
ATOM 855 C C . ALA A 1 105 ? 1.295 4.039 -6.530 1.00 92.81 105 ALA A C 1
ATOM 857 O O . ALA A 1 105 ? 2.185 3.607 -7.266 1.00 92.81 105 ALA A O 1
ATOM 858 N N . ARG A 1 106 ? 0.089 4.380 -7.016 1.00 91.38 106 ARG A N 1
ATOM 859 C CA . ARG A 1 106 ? -0.256 4.204 -8.438 1.00 91.38 106 ARG A CA 1
ATOM 860 C C . ARG A 1 106 ? 0.561 5.122 -9.352 1.00 91.38 106 ARG A C 1
ATOM 862 O O . ARG A 1 106 ? 1.121 4.584 -10.306 1.00 91.38 106 ARG A O 1
ATOM 869 N N . PRO A 1 107 ? 0.690 6.440 -9.094 1.00 91.12 107 PRO A N 1
ATOM 870 C CA . PRO A 1 107 ? 1.519 7.304 -9.933 1.00 91.12 107 PRO A CA 1
ATOM 871 C C . PRO A 1 107 ? 2.991 6.883 -9.970 1.00 91.12 107 PRO A C 1
ATOM 873 O O . PRO A 1 107 ? 3.591 6.883 -11.042 1.00 91.12 107 PRO A O 1
ATOM 876 N N . VAL A 1 108 ? 3.567 6.464 -8.837 1.00 93.25 108 VAL A N 1
ATOM 877 C CA . VAL A 1 108 ? 4.960 5.981 -8.790 1.00 93.25 108 VAL A CA 1
ATOM 878 C C . VAL A 1 108 ? 5.116 4.681 -9.579 1.00 93.25 108 VAL A C 1
ATOM 880 O O . VAL A 1 108 ? 6.037 4.559 -10.388 1.00 93.25 108 VAL A O 1
ATOM 883 N N . ALA A 1 109 ? 4.191 3.730 -9.409 1.00 94.06 109 ALA A N 1
ATOM 884 C CA . ALA A 1 109 ? 4.180 2.495 -10.189 1.00 94.06 109 ALA A CA 1
ATOM 885 C C . ALA A 1 109 ? 4.048 2.780 -11.692 1.00 94.06 109 ALA A C 1
ATOM 887 O O . ALA A 1 109 ? 4.752 2.184 -12.501 1.00 94.06 109 ALA A O 1
ATOM 888 N N . GLU A 1 110 ? 3.174 3.708 -12.087 1.00 92.25 110 GLU A N 1
ATOM 889 C CA . GLU A 1 110 ? 3.046 4.121 -13.486 1.00 92.25 110 GLU A CA 1
ATOM 890 C C . GLU A 1 110 ? 4.351 4.711 -14.016 1.00 92.25 110 GLU A C 1
ATOM 892 O O . GLU A 1 110 ? 4.807 4.316 -15.088 1.00 92.25 110 GLU A O 1
ATOM 897 N N . ALA A 1 111 ? 4.974 5.604 -13.252 1.00 92.00 111 ALA A N 1
ATOM 898 C CA . ALA A 1 111 ? 6.181 6.307 -13.657 1.00 92.00 111 ALA A CA 1
ATOM 899 C C . ALA A 1 111 ? 7.385 5.376 -13.832 1.00 92.00 111 ALA A C 1
ATOM 901 O O . ALA A 1 111 ? 8.143 5.528 -14.789 1.00 92.00 111 ALA A O 1
ATOM 902 N N . LEU A 1 112 ? 7.553 4.406 -12.934 1.00 92.94 112 LEU A N 1
ATOM 903 C CA . LEU A 1 112 ? 8.702 3.500 -12.949 1.00 92.94 112 LEU A CA 1
ATOM 904 C C . LEU A 1 112 ? 8.492 2.287 -13.854 1.00 92.94 112 LEU A C 1
ATOM 906 O O . LEU A 1 112 ? 9.435 1.828 -14.490 1.00 92.94 112 LEU A O 1
ATOM 910 N N . ILE A 1 113 ? 7.271 1.754 -13.926 1.00 94.44 113 ILE A N 1
ATOM 911 C CA . ILE A 1 113 ? 7.041 0.427 -14.504 1.00 94.44 113 ILE A CA 1
ATOM 912 C C . ILE A 1 113 ? 6.477 0.511 -15.915 1.00 94.44 113 ILE A C 1
ATOM 914 O O . ILE A 1 113 ? 6.948 -0.215 -16.782 1.00 94.44 113 ILE A O 1
ATOM 918 N N . ARG A 1 114 ? 5.509 1.396 -16.178 1.00 90.25 114 ARG A N 1
ATOM 919 C CA . ARG A 1 114 ? 4.651 1.335 -17.377 1.00 90.25 114 ARG A CA 1
ATOM 920 C C . ARG A 1 114 ? 5.382 1.576 -18.699 1.00 90.25 114 ARG A C 1
ATOM 922 O O . ARG A 1 114 ? 4.912 1.135 -19.745 1.00 90.25 114 ARG A O 1
ATOM 929 N N . GLY A 1 115 ? 6.506 2.287 -18.670 1.00 90.12 115 GLY A N 1
ATOM 930 C CA . GLY A 1 115 ? 7.278 2.631 -19.861 1.00 90.12 115 GLY A CA 1
ATOM 931 C C . GLY A 1 115 ? 8.788 2.487 -19.649 1.00 90.12 115 GLY A C 1
ATOM 932 O O . GLY A 1 115 ? 9.272 2.742 -18.541 1.00 90.12 115 GLY A O 1
ATOM 933 N N . PRO A 1 116 ? 9.548 2.128 -20.700 1.00 91.94 116 PRO A N 1
ATOM 934 C CA . PRO A 1 116 ? 11.006 2.154 -20.670 1.00 91.94 116 PRO A CA 1
ATOM 935 C C . PRO A 1 116 ? 11.567 3.539 -20.342 1.00 91.94 116 PRO A C 1
ATOM 937 O O . PRO A 1 116 ? 10.923 4.565 -20.609 1.00 91.94 116 PRO A O 1
ATOM 940 N N . VAL A 1 117 ? 12.790 3.578 -19.812 1.00 90.06 117 VAL A N 1
ATOM 941 C CA . VAL A 1 117 ? 13.547 4.832 -19.643 1.00 90.06 117 VAL A CA 1
ATOM 942 C C . VAL A 1 117 ? 13.680 5.535 -21.003 1.00 90.06 117 VAL A C 1
ATOM 944 O O . VAL A 1 117 ? 13.837 4.883 -22.033 1.00 90.06 117 VAL A O 1
ATOM 947 N N . ASN A 1 118 ? 13.565 6.867 -21.024 1.00 86.88 118 ASN A N 1
ATOM 948 C CA . ASN A 1 118 ? 13.570 7.702 -22.240 1.00 86.88 118 ASN A CA 1
ATOM 949 C C . ASN A 1 118 ? 12.413 7.472 -23.238 1.00 86.88 118 ASN A C 1
ATOM 951 O O . ASN A 1 118 ? 12.465 7.984 -24.353 1.00 86.88 118 ASN A O 1
ATOM 955 N N . SER A 1 119 ? 11.352 6.749 -22.862 1.00 89.44 119 SER A N 1
ATOM 956 C CA . SER A 1 119 ? 10.147 6.646 -23.697 1.00 89.44 119 SER A CA 1
ATOM 957 C C . SER A 1 119 ? 9.240 7.880 -23.606 1.00 89.44 119 SER A C 1
ATOM 959 O O . SER A 1 119 ? 9.181 8.566 -22.577 1.00 89.44 119 SER A O 1
ATOM 961 N N . ASP A 1 120 ? 8.452 8.118 -24.659 1.00 86.81 120 ASP A N 1
ATOM 962 C CA . ASP A 1 120 ? 7.391 9.135 -24.655 1.00 86.81 120 ASP A CA 1
ATOM 963 C C . ASP A 1 120 ? 6.366 8.867 -23.549 1.00 86.81 120 ASP A C 1
ATOM 965 O O . ASP A 1 120 ? 5.974 9.791 -22.834 1.00 86.81 120 ASP A O 1
ATOM 969 N N . THR A 1 121 ? 6.001 7.596 -23.341 1.00 86.75 121 THR A N 1
ATOM 970 C CA . THR A 1 121 ? 5.108 7.150 -22.262 1.00 86.75 121 THR A CA 1
ATOM 971 C C . THR A 1 121 ? 5.617 7.614 -20.901 1.00 86.75 121 THR A C 1
ATOM 973 O O . THR A 1 121 ? 4.895 8.273 -20.154 1.00 86.75 121 THR A O 1
ATOM 976 N N . ARG A 1 122 ? 6.885 7.335 -20.583 1.00 88.25 122 ARG A N 1
ATOM 977 C CA . ARG A 1 122 ? 7.486 7.725 -19.302 1.00 88.25 122 ARG A CA 1
ATOM 978 C C . ARG A 1 122 ? 7.594 9.244 -19.173 1.00 88.25 122 ARG A C 1
ATOM 980 O O . ARG A 1 122 ? 7.281 9.793 -18.122 1.00 88.25 122 ARG A O 1
ATOM 987 N N . THR A 1 123 ? 7.929 9.941 -20.257 1.00 87.25 123 THR A N 1
ATOM 988 C CA . THR A 1 123 ? 7.976 11.412 -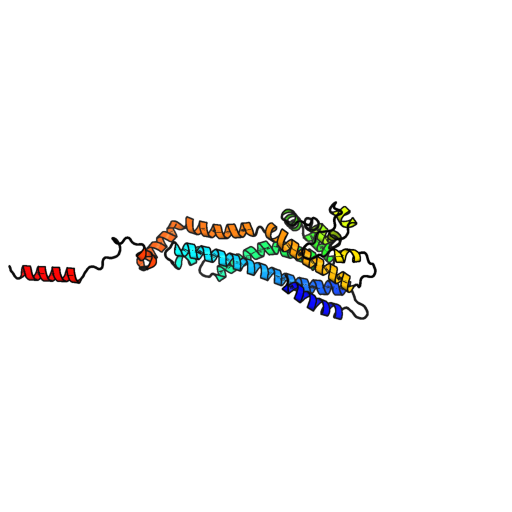20.292 1.00 87.25 123 THR A CA 1
ATOM 989 C C . THR A 1 123 ? 6.610 12.045 -20.011 1.00 87.25 123 THR A C 1
ATOM 991 O O . THR A 1 123 ? 6.526 13.035 -19.281 1.00 87.25 123 THR A O 1
ATOM 994 N N . GLN A 1 124 ? 5.530 11.489 -20.566 1.00 86.88 124 GLN A N 1
ATOM 995 C CA . GLN A 1 124 ? 4.166 11.945 -20.293 1.00 86.88 124 GLN A 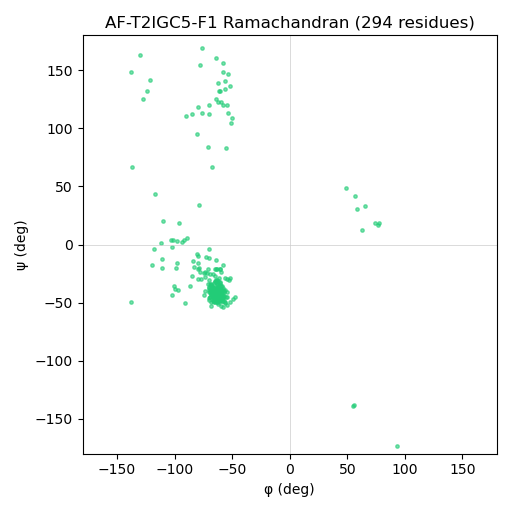CA 1
ATOM 996 C C . GLN A 1 124 ? 3.782 11.709 -18.829 1.00 86.88 124 GLN A C 1
ATOM 998 O O . GLN A 1 124 ? 3.262 12.623 -18.191 1.00 86.88 124 GLN A O 1
ATOM 1003 N N . ILE A 1 125 ? 4.117 10.540 -18.275 1.00 85.81 125 ILE A N 1
ATOM 1004 C CA . ILE A 1 125 ? 3.815 10.203 -16.876 1.00 85.81 125 ILE A CA 1
ATOM 1005 C C . ILE A 1 125 ? 4.577 11.113 -15.897 1.00 85.81 125 ILE A C 1
ATOM 1007 O O . ILE A 1 125 ? 4.010 11.587 -14.913 1.00 85.81 125 ILE A O 1
ATOM 1011 N N . VAL A 1 126 ? 5.841 11.448 -16.184 1.00 84.75 126 VAL A N 1
ATOM 1012 C CA . VAL A 1 126 ? 6.615 12.412 -15.374 1.00 84.75 126 VAL A CA 1
ATOM 1013 C C . VAL A 1 126 ? 5.960 13.788 -15.344 1.00 84.75 126 VAL A C 1
ATOM 1015 O O . VAL A 1 126 ? 5.946 14.441 -14.301 1.00 84.75 126 VAL A O 1
ATOM 1018 N N . LYS A 1 127 ? 5.394 14.239 -16.468 1.00 84.50 127 LYS A N 1
ATOM 1019 C CA . LYS A 1 127 ? 4.669 15.516 -16.514 1.00 84.50 127 LYS A CA 1
ATOM 1020 C C . LYS A 1 127 ? 3.382 15.467 -15.689 1.00 84.50 127 LYS A C 1
ATOM 1022 O O . LYS A 1 127 ? 3.052 16.465 -15.055 1.00 84.50 127 LYS A O 1
ATOM 1027 N N . SER A 1 128 ? 2.679 14.332 -15.669 1.00 81.81 128 SER A N 1
ATOM 1028 C CA . SER A 1 128 ? 1.432 14.177 -14.909 1.00 81.81 128 SER A CA 1
ATOM 1029 C C . SER A 1 128 ? 1.629 13.926 -13.413 1.00 81.81 128 SER A C 1
ATOM 1031 O O . SER A 1 128 ? 0.711 14.195 -12.650 1.00 81.81 128 SER A O 1
ATOM 1033 N N . LEU A 1 129 ? 2.806 13.453 -12.981 1.00 82.00 129 LEU A N 1
ATOM 1034 C CA . LEU A 1 129 ? 3.135 13.226 -11.564 1.00 82.00 129 LEU A CA 1
ATOM 1035 C C . LEU A 1 129 ? 2.975 14.485 -10.692 1.00 82.00 129 LEU A C 1
ATOM 1037 O O . LEU A 1 129 ? 2.682 14.377 -9.504 1.00 82.00 129 LEU A O 1
ATOM 1041 N N . GLY A 1 130 ? 3.148 15.675 -11.279 1.00 78.56 130 GLY A N 1
ATOM 1042 C CA . GLY A 1 130 ? 2.718 16.931 -10.666 1.00 78.56 130 GLY A CA 1
ATOM 1043 C C . GLY A 1 130 ? 3.274 17.169 -9.249 1.00 78.56 130 GLY A C 1
ATOM 1044 O O . GLY A 1 130 ? 4.463 16.914 -9.022 1.00 78.56 130 GLY A O 1
ATOM 1045 N N . PRO A 1 131 ? 2.447 17.688 -8.320 1.00 82.31 131 PRO A N 1
ATOM 1046 C CA . PRO A 1 131 ? 2.826 17.936 -6.924 1.00 82.31 131 PRO A CA 1
ATOM 1047 C C . PRO A 1 131 ? 2.995 16.673 -6.067 1.00 82.31 131 PRO A C 1
ATOM 1049 O O . PRO A 1 131 ? 3.731 16.708 -5.087 1.00 82.31 131 PRO A O 1
ATOM 1052 N N . ASP A 1 132 ? 2.348 15.553 -6.411 1.00 83.69 132 ASP A N 1
ATOM 1053 C CA . ASP A 1 132 ? 2.407 14.339 -5.580 1.00 83.69 132 ASP A CA 1
ATOM 1054 C C . ASP A 1 132 ? 3.833 13.757 -5.533 1.00 83.69 132 ASP A C 1
ATOM 1056 O O . ASP A 1 132 ? 4.259 13.241 -4.504 1.00 83.69 132 ASP A O 1
ATOM 1060 N N . ALA A 1 133 ? 4.613 13.914 -6.609 1.00 87.94 133 ALA A N 1
ATOM 1061 C CA . ALA A 1 133 ? 6.031 13.550 -6.612 1.00 87.94 133 ALA A CA 1
ATOM 1062 C C . ALA A 1 133 ? 6.879 14.406 -5.656 1.00 87.94 133 ALA A C 1
ATOM 1064 O O . ALA A 1 133 ? 7.776 13.877 -5.015 1.00 87.94 133 ALA A O 1
ATOM 1065 N N . GLU A 1 134 ? 6.585 15.704 -5.530 1.00 89.06 134 GLU A N 1
ATOM 1066 C CA . GLU A 1 134 ? 7.293 16.581 -4.584 1.00 89.06 134 GLU A CA 1
ATOM 1067 C C . GLU A 1 134 ? 6.947 16.227 -3.140 1.00 89.06 134 GLU A C 1
ATOM 1069 O O . GLU A 1 134 ? 7.800 16.307 -2.261 1.00 89.06 134 GLU A O 1
ATOM 1074 N N . LEU A 1 135 ? 5.709 15.790 -2.891 1.00 90.25 135 LEU A N 1
ATOM 1075 C CA . LEU A 1 135 ? 5.336 15.270 -1.584 1.00 90.25 135 LEU A CA 1
ATOM 1076 C C . LEU A 1 135 ? 6.141 14.006 -1.258 1.00 90.25 135 LEU A C 1
ATOM 1078 O O . LEU A 1 135 ? 6.753 13.943 -0.202 1.00 90.25 135 LEU A O 1
ATOM 1082 N N . ILE A 1 136 ? 6.212 13.038 -2.173 1.00 92.75 136 ILE A N 1
ATOM 1083 C CA . ILE A 1 136 ? 7.006 11.816 -1.959 1.00 92.75 136 ILE A CA 1
ATOM 1084 C C . ILE A 1 136 ? 8.480 12.152 -1.705 1.00 92.75 136 ILE A C 1
ATOM 1086 O O . ILE A 1 136 ? 9.068 11.602 -0.779 1.00 92.75 136 ILE A O 1
ATOM 1090 N N . ASP A 1 137 ? 9.053 13.083 -2.470 1.00 92.75 137 ASP A N 1
ATOM 1091 C CA . ASP A 1 137 ? 10.441 13.527 -2.297 1.00 92.75 137 ASP A CA 1
ATOM 1092 C C . ASP A 1 137 ? 10.676 14.151 -0.905 1.00 92.75 137 ASP A C 1
ATOM 1094 O O . ASP A 1 137 ? 11.691 13.876 -0.266 1.00 92.75 137 ASP A O 1
ATOM 1098 N N . ASN A 1 138 ? 9.724 14.945 -0.397 1.00 92.44 138 ASN A N 1
ATOM 1099 C CA . ASN A 1 138 ? 9.815 15.583 0.924 1.00 92.44 138 ASN A CA 1
ATOM 1100 C C . ASN A 1 138 ? 9.692 14.595 2.093 1.00 92.44 138 ASN A C 1
ATOM 1102 O O . ASN A 1 138 ? 10.251 14.845 3.160 1.00 92.44 138 ASN A O 1
ATOM 1106 N N . TYR A 1 139 ? 8.940 13.511 1.905 1.00 92.62 139 TYR A N 1
ATOM 1107 C CA . TYR A 1 139 ? 8.712 12.482 2.923 1.00 92.62 139 TYR A CA 1
ATOM 1108 C C . TYR A 1 139 ? 9.625 11.261 2.754 1.00 92.62 139 TYR A C 1
ATOM 1110 O O . TYR A 1 139 ? 9.509 10.308 3.521 1.00 92.62 139 TYR A O 1
ATOM 1118 N N . TYR A 1 140 ? 10.543 11.271 1.784 1.00 94.12 140 TYR A N 1
ATOM 1119 C CA . TYR A 1 140 ? 11.483 10.174 1.600 1.00 94.12 140 TYR A CA 1
ATOM 1120 C C . TYR A 1 140 ? 12.511 10.123 2.741 1.00 94.12 140 TYR A C 1
ATOM 1122 O O . TYR A 1 140 ? 13.289 11.057 2.940 1.00 94.12 140 TYR A O 1
ATOM 1130 N N . GLN A 1 141 ? 12.544 9.003 3.460 1.00 92.38 141 GLN A N 1
ATOM 1131 C CA . GLN A 1 141 ? 13.409 8.775 4.623 1.00 92.38 141 GLN A CA 1
ATOM 1132 C C . GLN A 1 141 ? 14.642 7.913 4.322 1.00 92.38 141 GLN A C 1
ATOM 1134 O O . GLN A 1 141 ? 15.464 7.690 5.207 1.00 92.38 141 GLN A O 1
ATOM 1139 N N . GLY A 1 142 ? 14.794 7.423 3.090 1.00 88.94 142 GLY A N 1
ATOM 1140 C CA . GLY A 1 142 ? 15.939 6.592 2.731 1.00 88.94 142 GLY A CA 1
ATOM 1141 C C . GLY A 1 142 ? 17.240 7.381 2.525 1.00 88.94 142 GLY A C 1
ATOM 1142 O O . GLY A 1 142 ? 17.286 8.620 2.435 1.00 88.94 142 GLY A O 1
ATOM 1143 N N . ASP A 1 143 ? 18.330 6.626 2.431 1.00 88.62 143 ASP A N 1
ATOM 1144 C CA . ASP A 1 143 ? 19.685 7.179 2.397 1.00 88.62 143 ASP A CA 1
ATOM 1145 C C . ASP A 1 143 ? 20.141 7.595 0.996 1.00 88.62 143 ASP A C 1
ATOM 1147 O O . ASP A 1 143 ? 20.980 8.487 0.867 1.00 88.62 143 ASP A O 1
ATOM 1151 N N . GLU A 1 144 ? 19.614 6.970 -0.059 1.00 90.31 144 GLU A N 1
ATOM 1152 C CA . GLU A 1 144 ? 20.125 7.156 -1.417 1.00 90.31 144 GLU A CA 1
ATOM 1153 C C . GLU A 1 144 ? 19.610 8.467 -2.047 1.00 90.31 144 GLU A C 1
ATOM 1155 O O . GLU A 1 144 ? 18.403 8.629 -2.271 1.00 90.31 144 GLU A O 1
ATOM 1160 N N . PRO A 1 145 ? 20.507 9.411 -2.403 1.00 89.75 145 PRO A N 1
ATOM 1161 C CA . PRO A 1 145 ? 20.110 10.704 -2.956 1.00 89.75 145 PRO A CA 1
ATOM 1162 C C . PRO A 1 145 ? 19.348 10.620 -4.279 1.00 89.75 145 PRO A C 1
ATOM 1164 O O . PRO A 1 145 ? 18.527 11.493 -4.558 1.00 89.75 145 PRO A O 1
ATOM 1167 N N . ALA A 1 146 ? 19.587 9.589 -5.097 1.00 91.31 146 ALA A N 1
ATOM 1168 C CA . ALA A 1 146 ? 18.864 9.410 -6.353 1.00 91.31 146 ALA A CA 1
ATOM 1169 C C . ALA A 1 146 ? 17.352 9.252 -6.140 1.00 91.31 146 ALA A C 1
ATOM 1171 O O . ALA A 1 146 ? 16.572 9.718 -6.971 1.00 91.31 146 ALA A O 1
ATOM 1172 N N . PHE A 1 147 ? 16.935 8.650 -5.022 1.00 92.94 147 PHE A N 1
ATOM 1173 C CA . PHE A 1 147 ? 15.522 8.431 -4.729 1.00 92.94 147 PHE A CA 1
ATOM 1174 C C . PHE A 1 147 ? 14.835 9.638 -4.080 1.00 92.94 147 PHE A C 1
ATOM 1176 O O . PHE A 1 147 ? 13.617 9.743 -4.157 1.00 92.94 147 PHE A O 1
ATOM 1183 N N . ARG A 1 148 ? 15.589 10.625 -3.578 1.00 92.62 148 ARG A N 1
ATOM 1184 C CA . ARG A 1 148 ? 15.050 11.914 -3.083 1.00 92.62 148 ARG A CA 1
ATOM 1185 C C . ARG A 1 148 ? 14.511 12.834 -4.178 1.00 92.62 148 ARG A C 1
ATOM 1187 O O . ARG A 1 148 ? 14.073 13.942 -3.890 1.00 92.62 148 ARG A O 1
ATOM 1194 N N . VAL A 1 149 ? 14.645 12.435 -5.441 1.00 92.81 149 VAL A N 1
ATOM 1195 C CA . VAL A 1 149 ? 14.273 13.245 -6.600 1.00 92.81 149 VAL A CA 1
ATOM 1196 C C . VAL A 1 149 ? 13.537 12.406 -7.642 1.00 92.81 149 VAL A C 1
ATOM 1198 O O . VAL A 1 149 ? 14.025 12.201 -8.757 1.00 92.81 149 VAL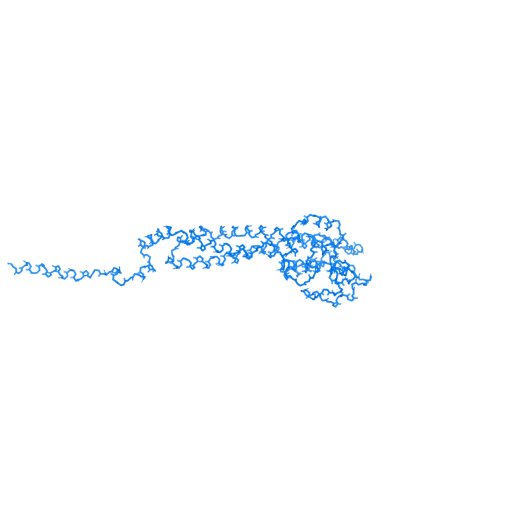 A O 1
ATOM 1201 N N . LEU A 1 150 ? 12.333 11.939 -7.315 1.00 93.00 150 LEU A N 1
ATOM 1202 C CA . LEU A 1 150 ? 11.546 10.999 -8.116 1.00 93.00 150 LEU A CA 1
ATOM 1203 C C . LEU A 1 150 ? 11.427 11.409 -9.585 1.00 93.00 150 LEU A C 1
ATOM 1205 O O . LEU A 1 150 ? 11.685 10.599 -10.473 1.00 93.00 150 LEU A O 1
ATOM 1209 N N . LYS A 1 151 ? 11.108 12.673 -9.887 1.00 92.50 151 LYS A N 1
ATOM 1210 C CA . LYS A 1 151 ? 10.995 13.138 -11.287 1.00 92.50 151 LYS A CA 1
ATOM 1211 C C . LYS A 1 151 ? 12.308 12.962 -12.064 1.00 92.50 151 LYS A C 1
ATOM 1213 O O . LYS A 1 151 ? 12.288 12.617 -13.246 1.00 92.50 151 LYS A O 1
ATOM 1218 N N . LYS A 1 152 ? 13.451 13.199 -11.410 1.00 92.12 152 LYS A N 1
ATOM 1219 C CA . LYS A 1 152 ? 14.783 13.021 -12.006 1.00 92.12 152 LYS A CA 1
ATOM 1220 C C . LYS A 1 152 ? 15.120 11.536 -12.121 1.00 92.12 152 LYS A C 1
ATOM 1222 O O . LYS A 1 152 ? 15.566 11.121 -13.186 1.00 92.12 152 LYS A O 1
ATOM 1227 N N . TYR A 1 153 ? 14.845 10.739 -11.089 1.00 92.94 153 TYR A N 1
ATOM 1228 C CA . TYR A 1 153 ? 15.051 9.293 -11.138 1.00 92.94 153 TYR A CA 1
ATOM 1229 C C . TYR A 1 153 ? 14.239 8.645 -12.254 1.00 92.94 153 TYR A C 1
ATOM 1231 O O . TYR A 1 153 ? 14.772 7.893 -13.055 1.00 92.94 153 TYR A O 1
ATOM 1239 N N . VAL A 1 154 ? 12.961 8.991 -12.395 1.00 91.50 154 VAL A N 1
ATOM 1240 C CA . VAL A 1 154 ? 12.129 8.457 -13.476 1.00 91.50 154 VAL A CA 1
ATOM 1241 C C . VAL A 1 154 ? 12.704 8.833 -14.846 1.00 91.50 154 VAL A C 1
ATOM 1243 O O . VAL A 1 154 ? 12.632 8.027 -15.769 1.00 91.50 154 VAL A O 1
ATOM 1246 N N . LYS A 1 155 ? 13.308 10.016 -14.997 1.00 90.75 155 LYS A N 1
ATOM 1247 C CA . LYS A 1 155 ? 13.922 10.440 -16.261 1.00 90.75 155 LYS A CA 1
ATOM 1248 C C . LYS A 1 155 ? 15.201 9.664 -16.596 1.00 90.75 155 LYS A C 1
ATOM 1250 O O . LYS A 1 155 ? 15.358 9.260 -17.742 1.00 90.75 155 LYS A O 1
ATOM 1255 N N . TYR A 1 156 ? 16.101 9.494 -15.631 1.00 89.75 156 TYR A N 1
ATOM 1256 C CA . TYR A 1 156 ? 17.440 8.928 -15.857 1.00 89.75 156 TYR A CA 1
ATOM 1257 C C . TYR A 1 156 ? 17.544 7.429 -15.522 1.00 89.75 156 TYR A C 1
ATOM 1259 O O . TYR A 1 156 ? 18.482 6.762 -15.940 1.00 89.75 156 TYR A O 1
ATOM 1267 N N . GLY A 1 157 ? 16.578 6.876 -14.792 1.00 89.81 157 GLY A N 1
ATOM 1268 C CA . GLY A 1 157 ? 16.557 5.484 -14.353 1.00 89.81 157 GLY A CA 1
ATOM 1269 C C . GLY A 1 157 ? 17.805 5.097 -13.558 1.00 89.81 157 GLY A C 1
ATOM 1270 O O . GLY A 1 157 ? 18.320 5.870 -12.748 1.00 89.81 157 GLY A O 1
ATOM 1271 N N . SER A 1 158 ? 18.313 3.898 -13.838 1.00 89.06 158 SER A N 1
ATOM 1272 C CA . SER A 1 158 ? 19.509 3.336 -13.205 1.00 89.06 158 SER A CA 1
ATOM 1273 C C . SER A 1 158 ? 20.781 4.160 -13.421 1.00 89.06 158 SER A C 1
ATOM 1275 O O . SER A 1 158 ? 21.712 4.051 -12.625 1.00 89.06 158 SER A O 1
ATOM 1277 N N . ASP A 1 159 ? 20.840 5.017 -14.444 1.00 88.31 159 ASP A N 1
ATOM 1278 C CA . ASP A 1 159 ? 22.005 5.882 -14.660 1.00 88.31 159 ASP A CA 1
ATOM 1279 C C . ASP A 1 159 ? 22.170 6.870 -13.501 1.00 88.31 159 ASP A C 1
ATOM 1281 O O . ASP A 1 159 ? 23.288 7.193 -13.108 1.00 88.31 159 ASP A O 1
ATOM 1285 N N . LEU A 1 160 ? 21.068 7.272 -12.860 1.00 89.38 160 LEU A N 1
ATOM 1286 C CA . LEU A 1 160 ? 21.124 8.118 -11.673 1.00 89.38 160 LEU A CA 1
ATOM 1287 C C . LEU A 1 160 ? 21.683 7.390 -10.441 1.00 89.38 160 LEU A C 1
ATOM 1289 O O . LEU A 1 160 ? 21.999 8.046 -9.457 1.00 89.38 160 LEU A O 1
ATOM 1293 N N . LEU A 1 161 ? 21.830 6.063 -10.476 1.00 86.81 161 LEU A N 1
ATOM 1294 C CA . LEU A 1 161 ? 22.424 5.261 -9.398 1.00 86.81 161 LEU A CA 1
ATOM 1295 C C . LEU A 1 161 ? 23.880 4.908 -9.676 1.00 86.81 161 LEU A C 1
ATOM 1297 O O . LEU A 1 161 ? 24.705 4.929 -8.763 1.00 86.81 161 LEU A O 1
ATOM 1301 N N . PHE A 1 162 ? 24.201 4.606 -10.932 1.00 84.56 162 PHE A N 1
ATOM 1302 C CA . PHE A 1 162 ? 25.466 3.956 -11.262 1.00 84.56 162 PHE A CA 1
ATOM 1303 C C . PHE A 1 162 ? 26.365 4.757 -12.201 1.00 84.56 162 PHE A C 1
ATOM 1305 O O . PHE A 1 162 ? 27.551 4.456 -12.258 1.00 84.56 162 PHE A O 1
ATOM 1312 N N . ASN A 1 163 ? 25.853 5.763 -12.919 1.00 85.06 163 ASN A N 1
ATOM 1313 C CA . ASN A 1 163 ? 26.665 6.586 -13.815 1.00 85.06 163 ASN A CA 1
ATOM 1314 C C . ASN A 1 163 ? 27.221 7.809 -13.050 1.00 85.06 163 ASN A C 1
ATOM 1316 O O . ASN A 1 163 ? 26.442 8.706 -12.707 1.00 85.06 163 ASN A O 1
ATOM 1320 N N . PRO A 1 164 ? 28.545 7.887 -12.790 1.00 83.75 164 PRO A N 1
ATOM 1321 C CA . PRO A 1 164 ? 29.132 8.970 -11.999 1.00 83.75 164 PRO A CA 1
ATOM 1322 C C . PRO A 1 164 ? 28.940 10.352 -12.627 1.00 83.75 164 PRO A C 1
ATOM 1324 O O . PRO A 1 164 ? 28.674 11.312 -11.908 1.00 83.75 164 PRO A O 1
ATOM 1327 N N . ASP A 1 165 ? 29.001 10.456 -13.958 1.00 87.19 165 ASP A N 1
ATOM 1328 C CA . ASP A 1 165 ? 28.818 11.726 -14.670 1.00 87.19 165 ASP A CA 1
ATOM 1329 C C . ASP A 1 165 ? 27.377 12.225 -14.524 1.00 87.19 165 ASP A C 1
ATOM 1331 O O . ASP A 1 165 ? 27.133 13.393 -14.212 1.00 87.19 165 ASP A O 1
ATOM 1335 N N . THR A 1 166 ? 26.409 11.316 -14.676 1.00 87.50 166 THR A N 1
ATOM 1336 C CA . THR A 1 166 ? 24.983 11.635 -14.504 1.00 87.50 166 THR A CA 1
ATOM 1337 C C . THR A 1 166 ? 24.684 12.023 -13.058 1.00 87.50 166 THR A C 1
ATOM 1339 O O . THR A 1 166 ? 23.980 13.004 -12.814 1.00 87.50 166 THR A O 1
ATOM 1342 N N . ARG A 1 167 ? 25.252 11.308 -12.081 1.00 89.81 167 ARG A N 1
ATOM 1343 C CA . ARG A 1 167 ? 25.102 11.628 -10.653 1.00 89.81 167 ARG A CA 1
ATOM 1344 C C . ARG A 1 167 ? 25.709 12.977 -10.307 1.00 89.81 167 ARG A C 1
ATOM 1346 O O . ARG A 1 167 ? 25.037 13.793 -9.676 1.00 89.81 167 ARG A O 1
ATOM 1353 N N . GLN A 1 168 ? 26.908 13.271 -10.798 1.00 89.06 168 GLN A N 1
ATOM 1354 C CA . GLN A 1 168 ? 27.545 14.557 -10.554 1.00 89.06 168 GLN A CA 1
ATOM 1355 C C . GLN A 1 168 ? 26.739 15.701 -11.175 1.00 89.06 168 GLN A C 1
ATOM 1357 O O . GLN A 1 168 ? 26.511 16.720 -10.526 1.00 89.06 168 GLN A O 1
ATOM 1362 N N . GLN A 1 169 ? 26.249 15.527 -12.404 1.00 91.00 169 GLN A N 1
ATOM 1363 C CA . GLN A 1 169 ? 25.470 16.549 -13.101 1.00 91.00 169 GLN A CA 1
ATOM 1364 C C . GLN A 1 169 ? 24.096 16.801 -12.456 1.00 91.00 169 GLN A C 1
ATOM 1366 O O . GLN A 1 169 ? 23.620 17.937 -12.435 1.00 91.00 169 GLN A O 1
ATOM 1371 N N . VAL A 1 170 ? 23.424 15.751 -11.976 1.00 90.69 170 VAL A N 1
ATOM 1372 C CA . VAL A 1 170 ? 22.009 15.816 -11.571 1.00 90.69 170 VAL A CA 1
ATOM 1373 C C . VAL A 1 170 ? 21.823 15.941 -10.056 1.00 90.69 170 VAL A C 1
ATOM 1375 O O . VAL A 1 170 ? 20.876 16.616 -9.621 1.00 90.69 170 VAL A O 1
ATOM 1378 N N . LEU A 1 171 ? 22.691 15.289 -9.279 1.00 89.31 171 LEU A N 1
ATOM 1379 C CA . LEU A 1 171 ? 22.654 15.204 -7.814 1.00 89.31 171 LEU A CA 1
ATOM 1380 C C . LEU A 1 171 ? 23.807 15.967 -7.140 1.00 89.31 171 LEU A C 1
ATOM 1382 O O . LEU A 1 171 ? 23.694 16.295 -5.964 1.00 89.31 171 LEU A O 1
ATOM 1386 N N . GLY A 1 172 ? 24.901 16.249 -7.858 1.00 88.38 172 GLY A N 1
ATOM 1387 C CA . GLY A 1 172 ? 26.095 16.882 -7.287 1.00 88.38 172 GLY A CA 1
ATOM 1388 C C . GLY A 1 172 ? 26.970 15.938 -6.457 1.00 88.38 172 GLY A C 1
ATOM 1389 O O . GLY A 1 172 ? 27.789 16.417 -5.676 1.00 88.38 172 GLY A O 1
ATOM 1390 N N . VAL A 1 173 ? 26.788 14.620 -6.606 1.00 84.88 173 VAL A N 1
ATOM 1391 C CA . VAL A 1 173 ? 27.581 13.586 -5.922 1.00 84.88 173 VAL A CA 1
ATOM 1392 C C . VAL A 1 173 ? 28.274 12.679 -6.936 1.00 84.88 173 VAL A C 1
ATOM 1394 O O . VAL A 1 173 ? 27.683 12.323 -7.953 1.00 84.88 173 VAL A O 1
ATOM 1397 N N . THR A 1 174 ? 29.513 12.279 -6.648 1.00 72.69 174 THR A N 1
ATOM 1398 C CA . THR A 1 174 ? 30.302 11.357 -7.487 1.00 72.69 174 THR A CA 1
ATOM 1399 C C . THR A 1 174 ? 30.274 9.913 -6.991 1.00 72.69 174 THR A C 1
ATOM 1401 O O . THR A 1 174 ? 30.559 8.999 -7.762 1.00 72.69 174 THR A O 1
ATOM 1404 N N . GLU A 1 175 ? 29.935 9.690 -5.718 1.00 75.25 175 GLU A N 1
ATOM 1405 C CA . GLU A 1 175 ? 29.836 8.351 -5.133 1.00 75.25 175 GLU A CA 1
ATOM 1406 C C . GLU A 1 175 ? 28.711 7.569 -5.814 1.00 75.25 175 GLU A C 1
ATOM 1408 O O . GLU A 1 175 ? 27.571 8.040 -5.856 1.00 75.25 175 GLU A O 1
ATOM 1413 N N . THR A 1 176 ? 29.013 6.384 -6.354 1.00 69.69 176 THR A N 1
ATOM 1414 C CA . THR A 1 176 ? 27.996 5.446 -6.853 1.00 69.69 176 THR A CA 1
ATOM 1415 C C . THR A 1 176 ? 27.029 5.085 -5.732 1.00 69.69 176 THR A C 1
ATOM 1417 O O . THR A 1 176 ? 27.427 5.057 -4.565 1.00 69.69 176 THR A O 1
ATOM 1420 N N . GLY A 1 177 ? 25.766 4.824 -6.075 1.00 62.06 177 GLY A N 1
ATOM 1421 C CA . GLY A 1 177 ? 24.765 4.449 -5.081 1.00 62.06 177 GLY A CA 1
ATOM 1422 C C . GLY A 1 177 ? 25.252 3.293 -4.209 1.00 62.06 177 GLY A C 1
ATOM 1423 O O . GLY A 1 177 ? 25.875 2.350 -4.707 1.00 62.06 177 GLY A O 1
ATOM 1424 N N . LYS A 1 178 ? 25.025 3.401 -2.896 1.00 59.88 178 LYS A N 1
ATOM 1425 C CA . LYS A 1 178 ? 25.313 2.310 -1.949 1.00 59.88 178 LYS A CA 1
ATOM 1426 C C . LYS A 1 178 ? 24.415 1.112 -2.287 1.00 59.88 178 LYS A C 1
ATOM 1428 O O . LYS A 1 178 ? 23.401 1.298 -2.951 1.00 59.88 178 LYS A O 1
ATOM 1433 N N . ASP A 1 179 ? 24.769 -0.095 -1.838 1.00 54.59 179 ASP A N 1
ATOM 1434 C CA . ASP A 1 179 ? 23.964 -1.320 -2.007 1.00 54.59 179 ASP A CA 1
ATOM 1435 C C . ASP A 1 179 ? 22.538 -1.143 -1.438 1.00 54.59 179 ASP A C 1
ATOM 1437 O O . ASP A 1 179 ? 22.237 -1.526 -0.308 1.00 54.59 179 ASP A O 1
ATOM 1441 N N . VAL A 1 180 ? 21.626 -0.560 -2.216 1.00 54.50 180 VAL A N 1
ATOM 1442 C CA . VAL A 1 180 ? 20.204 -0.492 -1.881 1.00 54.50 180 VAL A CA 1
ATOM 1443 C C . VAL A 1 180 ? 19.572 -1.795 -2.361 1.00 54.50 180 VAL A C 1
ATOM 1445 O O . VAL A 1 180 ? 19.523 -2.074 -3.556 1.00 54.50 180 VAL A O 1
ATOM 1448 N N . MET A 1 181 ? 19.128 -2.637 -1.425 1.00 52.81 181 MET A N 1
ATOM 1449 C CA . MET A 1 181 ? 18.388 -3.884 -1.690 1.00 52.81 181 MET A CA 1
ATOM 1450 C C . MET A 1 181 ? 19.009 -4.821 -2.750 1.00 52.81 181 MET A C 1
ATOM 1452 O O . MET A 1 181 ? 18.323 -5.301 -3.655 1.00 52.81 181 MET A O 1
ATOM 1456 N N . GLY A 1 182 ? 20.310 -5.109 -2.648 1.00 51.22 182 GLY A N 1
ATOM 1457 C CA . GLY A 1 182 ? 20.978 -6.061 -3.548 1.00 51.22 182 GLY A CA 1
ATOM 1458 C C . GLY A 1 182 ? 21.293 -5.505 -4.942 1.00 51.22 182 GLY A C 1
ATOM 1459 O O . GLY A 1 182 ? 21.538 -6.277 -5.869 1.00 51.22 182 GLY A O 1
ATOM 1460 N N . MET A 1 183 ? 21.301 -4.178 -5.099 1.00 55.47 183 MET A N 1
ATOM 1461 C CA . MET A 1 183 ? 21.904 -3.473 -6.235 1.00 55.47 183 MET A CA 1
ATOM 1462 C C . MET A 1 183 ? 23.437 -3.613 -6.216 1.00 55.47 183 MET A C 1
ATOM 1464 O O . MET A 1 183 ? 24.150 -2.637 -6.014 1.00 55.47 183 MET A O 1
ATOM 1468 N N . THR A 1 184 ? 23.952 -4.829 -6.419 1.00 49.06 184 THR A N 1
ATOM 1469 C CA . THR A 1 184 ? 25.393 -5.098 -6.328 1.00 49.06 184 THR A CA 1
ATOM 1470 C C . THR A 1 184 ? 26.178 -4.263 -7.334 1.00 49.06 184 THR A C 1
ATOM 1472 O O . THR A 1 184 ? 25.993 -4.386 -8.553 1.00 49.06 184 THR A O 1
ATOM 1475 N N . THR A 1 185 ? 27.112 -3.479 -6.805 1.00 48.88 185 THR A N 1
ATOM 1476 C CA . THR A 1 185 ? 28.099 -2.685 -7.552 1.00 48.88 185 THR A CA 1
ATOM 1477 C C . THR A 1 185 ? 28.994 -3.521 -8.478 1.00 48.88 185 THR A C 1
ATOM 1479 O O . THR A 1 185 ? 29.527 -2.986 -9.446 1.00 48.88 185 THR A O 1
ATOM 1482 N N . ASP A 1 186 ? 29.071 -4.842 -8.293 1.00 44.75 186 ASP A N 1
ATOM 1483 C CA . ASP A 1 186 ? 29.783 -5.757 -9.202 1.00 44.75 186 ASP A CA 1
ATOM 1484 C C . ASP A 1 186 ? 29.231 -5.744 -10.643 1.00 44.75 186 ASP A C 1
ATOM 1486 O O . ASP A 1 186 ? 29.962 -6.003 -11.599 1.00 44.75 186 ASP A O 1
ATOM 1490 N N . ASN A 1 187 ? 27.963 -5.355 -10.841 1.00 46.66 187 ASN A N 1
ATOM 1491 C CA . ASN A 1 187 ? 27.380 -5.165 -12.176 1.00 46.66 187 ASN A CA 1
ATOM 1492 C C . ASN A 1 187 ? 27.757 -3.820 -12.833 1.00 46.66 187 ASN A C 1
ATOM 1494 O O . ASN A 1 187 ? 27.462 -3.621 -14.015 1.00 46.66 187 ASN A O 1
ATOM 1498 N N . VAL A 1 188 ? 28.386 -2.894 -12.097 1.00 47.44 188 VAL A N 1
ATOM 1499 C CA . VAL A 1 188 ? 28.687 -1.522 -12.553 1.00 47.44 188 VAL A CA 1
ATOM 1500 C C . VAL A 1 188 ? 29.876 -1.484 -13.510 1.00 47.44 188 VAL A C 1
ATOM 1502 O O . VAL A 1 188 ? 29.881 -0.690 -14.447 1.00 47.44 188 VAL A O 1
ATOM 1505 N N . ILE A 1 189 ? 30.826 -2.414 -13.367 1.00 46.22 189 ILE A N 1
ATOM 1506 C CA . ILE A 1 189 ? 31.995 -2.534 -14.258 1.00 46.22 189 ILE A CA 1
ATOM 1507 C C . ILE A 1 189 ? 31.568 -2.882 -15.708 1.00 46.22 189 ILE A C 1
ATOM 1509 O O . ILE A 1 189 ? 32.280 -2.555 -16.651 1.00 46.22 189 ILE A O 1
ATOM 1513 N N . ASN A 1 190 ? 30.362 -3.439 -15.905 1.00 46.50 190 ASN A N 1
ATOM 1514 C CA . ASN A 1 190 ? 29.798 -3.836 -17.208 1.00 46.50 190 ASN A CA 1
ATOM 1515 C C . ASN A 1 190 ? 28.737 -2.868 -17.789 1.00 46.50 190 ASN A C 1
ATOM 1517 O O . ASN A 1 190 ? 28.137 -3.170 -18.821 1.00 46.50 190 ASN A O 1
ATOM 1521 N N . LEU A 1 191 ? 28.446 -1.722 -17.153 1.00 51.16 191 LEU A N 1
ATOM 1522 C CA . LEU A 1 191 ? 27.394 -0.793 -17.620 1.00 51.16 191 LEU A CA 1
ATOM 1523 C C . LEU A 1 191 ? 27.783 0.030 -18.857 1.00 51.16 191 LEU A C 1
ATOM 1525 O O . LEU A 1 191 ? 26.903 0.448 -19.606 1.00 51.16 191 LEU A O 1
ATOM 1529 N N . ALA A 1 192 ? 29.081 0.236 -19.080 1.00 50.50 192 ALA A N 1
ATOM 1530 C CA . ALA A 1 192 ? 29.609 0.980 -20.222 1.00 50.50 192 ALA A CA 1
ATOM 1531 C C . ALA A 1 192 ? 29.981 0.085 -21.420 1.00 50.50 192 ALA A C 1
ATOM 1533 O O . ALA A 1 192 ? 30.487 0.607 -22.412 1.00 50.50 192 ALA A O 1
ATOM 1534 N N . ASP A 1 193 ? 29.757 -1.235 -21.342 1.00 56.84 193 ASP A N 1
ATOM 1535 C CA . ASP A 1 193 ? 30.093 -2.156 -22.430 1.00 56.84 193 ASP A CA 1
ATOM 1536 C C . ASP A 1 193 ? 29.062 -2.049 -23.576 1.00 56.84 193 ASP A C 1
ATOM 1538 O O . ASP A 1 193 ? 27.900 -2.444 -23.402 1.00 56.84 193 ASP A O 1
ATOM 1542 N N . PRO A 1 194 ? 29.449 -1.554 -24.769 1.00 57.72 194 PRO A N 1
ATOM 1543 C CA . PRO A 1 194 ? 28.559 -1.477 -25.926 1.00 57.72 194 PRO A CA 1
ATOM 1544 C C . PRO A 1 194 ? 28.111 -2.856 -26.437 1.00 57.72 194 PRO A C 1
ATOM 1546 O O . PRO A 1 194 ? 27.196 -2.929 -27.257 1.00 57.72 194 PRO A O 1
ATOM 1549 N N . LEU A 1 195 ? 28.754 -3.942 -25.989 1.00 61.94 195 LEU A N 1
ATOM 1550 C CA . LEU A 1 195 ? 28.511 -5.319 -26.433 1.00 61.94 195 LEU A CA 1
ATOM 1551 C C . LEU A 1 195 ? 27.481 -6.070 -25.580 1.00 61.94 195 LEU A C 1
ATOM 1553 O O . LEU A 1 195 ? 27.238 -7.256 -25.820 1.00 61.94 195 LEU A O 1
ATOM 1557 N N . ARG A 1 196 ? 26.851 -5.411 -24.598 1.00 71.38 196 ARG A N 1
ATOM 1558 C CA . ARG A 1 196 ? 25.907 -6.088 -23.707 1.00 71.38 196 ARG A CA 1
ATOM 1559 C C . ARG A 1 196 ? 24.711 -6.660 -24.485 1.00 71.38 196 ARG A C 1
ATOM 1561 O O . ARG A 1 196 ? 24.077 -5.932 -25.257 1.00 71.38 196 ARG A O 1
ATOM 1568 N N . PRO A 1 197 ? 24.331 -7.933 -24.258 1.00 82.62 197 PRO A N 1
ATOM 1569 C CA . PRO A 1 197 ? 23.193 -8.531 -24.939 1.00 82.62 197 PRO A CA 1
ATOM 1570 C C . PRO A 1 197 ? 21.914 -7.708 -24.715 1.00 82.62 197 PRO A C 1
ATOM 1572 O O . PRO A 1 197 ? 21.589 -7.388 -23.566 1.00 82.62 197 PRO A O 1
ATOM 1575 N N . PRO A 1 198 ? 21.114 -7.416 -25.759 1.00 84.69 198 PRO A N 1
ATOM 1576 C CA . PRO A 1 198 ? 19.890 -6.620 -25.628 1.00 84.69 198 PRO A CA 1
ATOM 1577 C C . PRO A 1 198 ? 18.913 -7.120 -24.548 1.00 84.69 198 PRO A C 1
ATOM 1579 O O . PRO A 1 198 ? 18.219 -6.320 -23.920 1.00 84.69 198 PRO A O 1
ATOM 1582 N N . ARG A 1 199 ? 18.886 -8.436 -24.291 1.00 87.38 199 ARG A N 1
ATOM 1583 C CA . ARG A 1 199 ? 18.093 -9.070 -23.223 1.00 87.38 199 ARG A CA 1
ATOM 1584 C C . ARG A 1 199 ? 18.547 -8.667 -21.820 1.00 87.38 199 ARG A C 1
ATOM 1586 O O . ARG A 1 199 ? 17.710 -8.442 -20.945 1.00 87.38 199 ARG A O 1
ATOM 1593 N N . GLU A 1 200 ? 19.854 -8.577 -21.594 1.00 85.69 200 GLU A N 1
ATOM 1594 C CA . GLU A 1 200 ? 20.410 -8.183 -20.299 1.00 85.69 200 GLU A CA 1
ATOM 1595 C C . GLU A 1 200 ? 20.157 -6.712 -20.010 1.00 85.69 200 GLU A C 1
ATOM 1597 O O . GLU A 1 200 ? 19.830 -6.374 -18.879 1.00 85.69 200 GLU A O 1
ATOM 1602 N N . VAL A 1 201 ? 20.230 -5.852 -21.030 1.00 86.00 201 VAL A N 1
ATOM 1603 C CA . VAL A 1 201 ? 19.937 -4.421 -20.878 1.00 86.00 201 VAL A CA 1
ATOM 1604 C C . VAL A 1 201 ? 18.495 -4.213 -20.405 1.00 86.00 201 VAL A C 1
ATOM 1606 O O . VAL A 1 201 ? 18.261 -3.480 -19.448 1.00 86.00 201 VAL A O 1
ATOM 1609 N N . VAL A 1 202 ? 17.527 -4.904 -21.021 1.00 89.25 202 VAL A N 1
ATOM 1610 C CA . VAL A 1 202 ? 16.114 -4.836 -20.602 1.00 89.25 202 VAL A CA 1
ATOM 1611 C C . VAL A 1 202 ? 15.922 -5.421 -19.203 1.00 89.25 202 VAL A C 1
ATOM 1613 O O . VAL A 1 202 ? 15.217 -4.835 -18.388 1.00 89.25 202 VAL A O 1
ATOM 1616 N N . THR A 1 203 ? 16.564 -6.556 -18.908 1.00 90.69 203 THR A N 1
ATOM 1617 C CA . THR A 1 203 ? 16.504 -7.187 -17.577 1.00 90.69 203 THR A CA 1
ATOM 1618 C C . THR A 1 203 ? 17.029 -6.253 -16.499 1.00 90.69 203 THR A C 1
ATOM 1620 O O . THR A 1 203 ? 16.352 -6.038 -15.500 1.00 90.69 203 THR A O 1
ATOM 1623 N N . PHE A 1 204 ? 18.188 -5.646 -16.730 1.00 88.00 204 PHE A N 1
ATOM 1624 C CA . PHE A 1 204 ? 18.803 -4.712 -15.803 1.00 88.00 204 PHE A CA 1
ATOM 1625 C C . PHE A 1 204 ? 17.913 -3.491 -15.548 1.00 88.00 204 PHE A C 1
ATOM 1627 O O . PHE A 1 204 ? 17.682 -3.135 -14.394 1.00 88.00 204 PHE A O 1
ATOM 1634 N N . GLU A 1 205 ? 17.376 -2.875 -16.602 1.00 90.62 205 GLU A N 1
ATOM 1635 C CA . GLU A 1 205 ? 16.500 -1.704 -16.493 1.00 90.62 205 GLU A CA 1
ATOM 1636 C C . GLU A 1 205 ? 15.239 -2.017 -15.671 1.00 90.62 205 GLU A C 1
ATOM 1638 O O . GLU A 1 205 ? 14.961 -1.351 -14.674 1.00 90.62 205 GLU A O 1
ATOM 1643 N N . VAL A 1 206 ? 14.507 -3.076 -16.037 1.00 91.69 206 VAL A N 1
ATOM 1644 C CA . VAL A 1 206 ? 13.254 -3.452 -15.365 1.00 91.69 206 VAL A CA 1
ATOM 1645 C C . VAL A 1 206 ? 13.507 -3.890 -13.921 1.00 91.69 206 VAL A C 1
ATOM 1647 O O . VAL A 1 206 ? 12.747 -3.523 -13.029 1.00 91.69 206 VAL A O 1
ATOM 1650 N N . THR A 1 207 ? 14.584 -4.634 -13.649 1.00 90.50 207 THR A N 1
ATOM 1651 C CA . THR A 1 207 ? 14.937 -5.025 -12.276 1.00 90.50 207 THR A CA 1
ATOM 1652 C C . THR A 1 207 ? 15.258 -3.814 -11.401 1.00 90.50 207 THR A C 1
ATOM 1654 O O . THR A 1 207 ? 14.785 -3.757 -10.267 1.00 90.50 207 THR A O 1
ATOM 1657 N N . ASN A 1 208 ? 15.996 -2.826 -11.913 1.00 90.44 208 ASN A N 1
ATOM 1658 C CA . ASN A 1 208 ? 16.274 -1.607 -11.153 1.00 90.44 208 ASN A CA 1
ATOM 1659 C C . ASN A 1 208 ? 15.022 -0.751 -10.937 1.00 90.44 208 ASN A C 1
ATOM 1661 O O . ASN A 1 208 ? 14.867 -0.185 -9.860 1.00 90.44 208 ASN A O 1
ATOM 1665 N N . ASP A 1 209 ? 14.098 -0.698 -11.898 1.00 92.88 209 ASP A N 1
ATOM 1666 C CA . ASP A 1 209 ? 12.812 -0.020 -11.698 1.00 92.88 209 ASP A CA 1
ATOM 1667 C C . ASP A 1 209 ? 11.935 -0.730 -10.649 1.00 92.88 209 ASP A C 1
ATOM 1669 O O . ASP A 1 209 ? 11.285 -0.059 -9.849 1.00 92.88 209 ASP A O 1
ATOM 1673 N N . ILE A 1 210 ? 11.953 -2.070 -10.582 1.00 92.69 210 ILE A N 1
ATOM 1674 C CA . ILE A 1 210 ? 11.288 -2.830 -9.504 1.00 92.69 210 ILE A CA 1
ATOM 1675 C C . ILE A 1 210 ? 11.928 -2.514 -8.147 1.00 92.69 210 ILE A C 1
ATOM 1677 O O . ILE A 1 210 ? 11.212 -2.316 -7.167 1.00 92.69 210 ILE A O 1
ATOM 1681 N N . ASN A 1 211 ? 13.262 -2.471 -8.077 1.00 91.81 211 ASN A N 1
ATOM 1682 C CA . ASN A 1 211 ? 13.978 -2.148 -6.842 1.00 91.81 211 ASN A CA 1
ATOM 1683 C C . ASN A 1 211 ? 13.672 -0.721 -6.378 1.00 91.81 211 ASN A C 1
ATOM 1685 O O . ASN A 1 211 ? 13.358 -0.518 -5.211 1.00 91.81 211 ASN A O 1
ATOM 1689 N N . ALA A 1 212 ? 13.705 0.246 -7.295 1.00 93.00 212 ALA A N 1
ATOM 1690 C CA . ALA A 1 212 ? 13.338 1.625 -7.007 1.00 93.00 212 ALA A CA 1
ATOM 1691 C C . ALA A 1 212 ? 11.894 1.721 -6.516 1.00 93.00 212 ALA A C 1
ATOM 1693 O O . ALA A 1 212 ? 11.615 2.409 -5.543 1.00 93.00 212 ALA A O 1
ATOM 1694 N N . PHE A 1 213 ? 10.970 0.997 -7.148 1.00 94.50 213 PHE A N 1
ATOM 1695 C CA . PHE A 1 213 ? 9.583 0.971 -6.705 1.00 94.50 213 PHE A CA 1
ATOM 1696 C C . PHE A 1 213 ? 9.433 0.398 -5.289 1.00 94.50 213 PHE A C 1
ATOM 1698 O O . PHE A 1 213 ? 8.689 0.955 -4.486 1.00 94.50 213 PHE A O 1
ATOM 1705 N N . GLU A 1 214 ? 10.154 -0.676 -4.959 1.00 93.06 214 GLU A N 1
ATOM 1706 C CA . GLU A 1 214 ? 10.175 -1.231 -3.601 1.00 93.06 214 GLU A CA 1
ATOM 1707 C C . GLU A 1 214 ? 10.740 -0.240 -2.576 1.00 93.06 214 GLU A C 1
ATOM 1709 O O . GLU A 1 214 ? 10.184 -0.092 -1.490 1.00 93.06 214 GLU A O 1
ATOM 1714 N N . GLU A 1 215 ? 11.809 0.461 -2.937 1.00 92.62 215 GLU A N 1
ATOM 1715 C CA . GLU A 1 215 ? 12.433 1.495 -2.116 1.00 92.62 215 GLU A CA 1
ATOM 1716 C C . GLU A 1 215 ? 11.475 2.664 -1.854 1.00 92.62 215 GLU A C 1
ATOM 1718 O O . GLU A 1 215 ? 11.272 3.052 -0.705 1.00 92.62 215 GLU A O 1
ATOM 1723 N N . TYR A 1 216 ? 10.799 3.167 -2.891 1.00 94.25 216 TYR A N 1
ATOM 1724 C CA . TYR A 1 216 ? 9.772 4.196 -2.734 1.00 94.25 216 TYR A CA 1
ATOM 1725 C C . TYR A 1 216 ? 8.591 3.716 -1.906 1.00 94.25 216 TYR A C 1
ATOM 1727 O O . TYR A 1 216 ? 8.064 4.496 -1.117 1.00 94.25 216 TYR A O 1
ATOM 1735 N N . LEU A 1 217 ? 8.166 2.460 -2.066 1.00 92.94 217 LEU A N 1
ATOM 1736 C CA . LEU A 1 217 ? 7.106 1.899 -1.239 1.00 92.94 217 LEU A CA 1
ATOM 1737 C C . LEU A 1 217 ? 7.489 1.975 0.234 1.00 92.94 217 LEU A C 1
ATOM 1739 O O . LEU A 1 217 ? 6.736 2.562 1.001 1.00 92.94 217 LEU A O 1
ATOM 1743 N N . ARG A 1 218 ? 8.663 1.451 0.603 1.00 91.19 218 ARG A N 1
ATOM 1744 C CA . ARG A 1 218 ? 9.114 1.363 1.998 1.00 91.19 218 ARG A CA 1
ATOM 1745 C C . ARG A 1 218 ? 9.429 2.716 2.621 1.00 91.19 218 ARG A C 1
ATOM 1747 O O . ARG A 1 218 ? 9.014 2.963 3.743 1.00 91.19 218 ARG A O 1
ATOM 1754 N N . ASN A 1 219 ? 10.148 3.567 1.894 1.00 92.38 219 ASN A N 1
ATOM 1755 C CA . ASN A 1 219 ? 10.815 4.725 2.483 1.00 92.38 219 ASN A CA 1
ATOM 1756 C C . ASN A 1 219 ? 10.220 6.066 2.048 1.00 92.38 219 ASN A C 1
ATOM 1758 O O . ASN A 1 219 ? 10.751 7.094 2.444 1.00 92.38 219 ASN A O 1
ATOM 1762 N N . GLY A 1 220 ? 9.163 6.094 1.227 1.00 92.38 220 GLY A N 1
ATOM 1763 C CA . GLY A 1 220 ? 8.540 7.350 0.789 1.00 92.38 220 GLY A CA 1
ATOM 1764 C C . GLY A 1 220 ? 7.016 7.328 0.774 1.00 92.38 220 GLY A C 1
ATOM 1765 O O . GLY A 1 220 ? 6.382 8.225 1.313 1.00 92.38 220 GLY A O 1
ATOM 1766 N N . ILE A 1 221 ? 6.400 6.311 0.171 1.00 93.62 221 ILE A N 1
ATOM 1767 C CA . ILE A 1 221 ? 4.950 6.267 -0.064 1.00 93.62 221 ILE A CA 1
ATOM 1768 C C . ILE A 1 221 ? 4.167 6.116 1.242 1.00 93.62 221 ILE A C 1
ATOM 1770 O O . ILE A 1 221 ? 3.178 6.823 1.420 1.00 93.62 221 ILE A O 1
ATOM 1774 N N . PHE A 1 222 ? 4.585 5.221 2.145 1.00 89.94 222 PHE A N 1
ATOM 1775 C CA . PHE A 1 222 ? 3.913 5.047 3.440 1.00 89.94 222 PHE A CA 1
ATOM 1776 C C . PHE A 1 222 ? 3.926 6.334 4.272 1.00 89.94 222 PHE A C 1
ATOM 1778 O O . PHE A 1 222 ? 2.887 6.749 4.792 1.00 89.94 222 PHE A O 1
ATOM 1785 N N . GLU A 1 223 ? 5.078 7.000 4.307 1.00 89.50 223 GLU A N 1
ATOM 1786 C CA . GLU A 1 223 ? 5.282 8.267 5.008 1.00 89.50 223 GLU A CA 1
ATOM 1787 C C . GLU A 1 223 ? 4.469 9.403 4.377 1.00 89.50 223 GLU A C 1
ATOM 1789 O O . GLU A 1 223 ? 3.705 10.084 5.059 1.00 89.50 223 GLU A O 1
ATOM 1794 N N . ALA A 1 224 ? 4.551 9.566 3.052 1.00 89.56 224 ALA A N 1
ATOM 1795 C CA . ALA A 1 224 ? 3.827 10.605 2.320 1.00 89.56 224 ALA A CA 1
ATOM 1796 C C . ALA A 1 224 ? 2.302 10.449 2.419 1.00 89.56 224 ALA A C 1
ATOM 1798 O O . ALA A 1 224 ? 1.570 11.440 2.446 1.00 89.56 224 ALA A O 1
ATOM 1799 N N . ALA A 1 225 ? 1.812 9.210 2.484 1.00 89.31 225 ALA A N 1
ATOM 1800 C CA . ALA A 1 225 ? 0.400 8.915 2.690 1.00 89.31 225 ALA A CA 1
ATOM 1801 C C . ALA A 1 225 ? -0.077 9.192 4.127 1.00 89.31 225 ALA A C 1
ATOM 1803 O O . ALA A 1 225 ? -1.285 9.197 4.364 1.00 89.31 225 ALA A O 1
ATOM 1804 N N . GLY A 1 226 ? 0.836 9.444 5.074 1.00 89.81 226 GLY A N 1
ATOM 1805 C CA . GLY A 1 226 ? 0.500 9.713 6.471 1.00 89.81 226 GLY A CA 1
ATOM 1806 C C . GLY A 1 226 ? -0.121 8.507 7.173 1.00 89.81 226 GLY A C 1
ATOM 1807 O O . GLY A 1 226 ? -0.998 8.679 8.021 1.00 89.81 226 GLY A O 1
ATOM 1808 N N . PHE A 1 227 ? 0.301 7.293 6.802 1.00 88.00 227 PHE A N 1
ATOM 1809 C CA . PHE A 1 227 ? -0.295 6.047 7.291 1.00 88.00 227 PHE A CA 1
ATOM 1810 C C . PHE A 1 227 ? -0.287 5.937 8.810 1.00 88.00 227 PHE A C 1
ATOM 1812 O O . PHE A 1 227 ? -1.323 5.661 9.408 1.00 88.00 227 PHE A O 1
ATOM 1819 N N . GLU A 1 228 ? 0.864 6.181 9.434 1.00 88.50 228 GLU A N 1
ATOM 1820 C CA . GLU A 1 228 ? 1.006 6.085 10.887 1.00 88.50 228 GLU A CA 1
ATOM 1821 C C . GLU A 1 228 ? 0.041 7.043 11.596 1.00 88.50 228 GLU A C 1
ATOM 1823 O O . GLU A 1 228 ? -0.719 6.640 12.478 1.00 88.50 228 GLU A O 1
ATOM 1828 N N . ALA A 1 229 ? 0.010 8.305 11.156 1.00 90.94 229 ALA A N 1
ATOM 1829 C CA . ALA A 1 229 ? -0.883 9.313 11.710 1.00 90.94 229 ALA A CA 1
ATOM 1830 C C . ALA A 1 229 ? -2.358 8.911 11.567 1.00 90.94 229 ALA A C 1
ATOM 1832 O O . ALA A 1 229 ? -3.124 9.080 12.516 1.00 90.94 229 ALA A O 1
ATOM 1833 N N . TYR A 1 230 ? -2.748 8.352 10.418 1.00 92.56 230 TYR A N 1
ATOM 1834 C CA . TYR A 1 230 ? -4.103 7.855 10.197 1.00 92.56 230 TYR A CA 1
ATOM 1835 C C . TYR A 1 230 ? -4.447 6.691 11.141 1.00 92.56 230 TYR A C 1
ATOM 1837 O O . TYR A 1 230 ? -5.462 6.749 11.834 1.00 92.56 230 TYR A O 1
ATOM 1845 N N . CYS A 1 231 ? -3.585 5.674 11.246 1.00 90.88 231 CYS A N 1
ATOM 1846 C CA . CYS A 1 231 ? -3.801 4.534 12.143 1.00 90.88 231 CYS A CA 1
ATOM 1847 C C . CYS A 1 231 ? -3.950 4.980 13.606 1.00 90.88 231 CYS A C 1
ATOM 1849 O O . CYS A 1 231 ? -4.880 4.563 14.299 1.00 90.88 231 CYS A O 1
ATOM 1851 N N . ILE A 1 232 ? -3.080 5.886 14.068 1.00 92.88 232 ILE A N 1
ATOM 1852 C CA . ILE A 1 232 ? -3.159 6.457 15.419 1.00 92.88 232 ILE A CA 1
ATOM 1853 C C . ILE A 1 232 ? -4.480 7.209 15.618 1.00 92.88 232 ILE A C 1
ATOM 1855 O O . ILE A 1 232 ? -5.101 7.089 16.675 1.00 92.88 232 ILE A O 1
ATOM 1859 N N . GLN A 1 233 ? -4.919 7.988 14.626 1.00 93.62 233 GLN A N 1
ATOM 1860 C CA . GLN A 1 233 ? -6.177 8.732 14.693 1.00 93.62 233 GLN A CA 1
ATOM 1861 C C . GLN A 1 233 ? -7.394 7.808 14.779 1.00 93.62 233 GLN A C 1
ATOM 1863 O O . GLN A 1 233 ? -8.268 8.066 15.603 1.00 93.62 233 GLN A O 1
ATOM 1868 N N . GLU A 1 234 ? -7.443 6.728 13.999 1.00 93.19 234 GLU A N 1
ATOM 1869 C CA . GLU A 1 234 ? -8.549 5.761 14.041 1.00 93.19 234 GLU A CA 1
ATOM 1870 C C . GLU A 1 234 ? -8.636 5.060 15.406 1.00 93.19 234 GLU A C 1
ATOM 1872 O O . GLU A 1 234 ? -9.700 5.028 16.030 1.00 93.19 234 GLU A O 1
ATOM 1877 N N . LEU A 1 235 ? -7.505 4.575 15.933 1.00 94.00 235 LEU A N 1
ATOM 1878 C CA . LEU A 1 235 ? -7.464 3.935 17.254 1.00 94.00 235 LEU A CA 1
ATOM 1879 C C . LEU A 1 235 ? -7.823 4.917 18.372 1.00 94.00 235 LEU A C 1
ATOM 1881 O O . LEU A 1 235 ? -8.596 4.593 19.277 1.00 94.00 235 LEU A O 1
ATOM 1885 N N . ARG A 1 236 ? -7.308 6.148 18.304 1.00 94.25 236 ARG A N 1
ATOM 1886 C CA . ARG A 1 236 ? -7.653 7.199 19.264 1.00 94.25 236 ARG A CA 1
ATOM 1887 C C . ARG A 1 236 ? -9.131 7.569 19.185 1.00 94.25 236 ARG A C 1
ATOM 1889 O O . ARG A 1 236 ? -9.756 7.740 20.226 1.00 94.25 236 ARG A O 1
ATOM 1896 N N . GLY A 1 237 ? -9.700 7.605 17.983 1.00 93.12 237 GLY A N 1
ATOM 1897 C CA . GLY A 1 237 ? -11.127 7.812 17.765 1.00 93.12 237 GLY A CA 1
ATOM 1898 C C . GLY A 1 237 ? -11.984 6.779 18.495 1.00 93.12 237 GLY A C 1
ATOM 1899 O O . GLY A 1 237 ? -12.987 7.150 19.101 1.00 93.12 237 GLY A O 1
ATOM 1900 N N . LEU A 1 238 ? -11.569 5.506 18.530 1.00 92.69 238 LEU A N 1
ATOM 1901 C CA . LEU A 1 238 ? -12.255 4.471 19.317 1.00 92.69 238 LEU A CA 1
ATOM 1902 C C . LEU A 1 238 ? -12.185 4.741 20.826 1.00 92.69 238 LEU A C 1
ATOM 1904 O O . LEU A 1 238 ? -13.199 4.625 21.518 1.00 92.69 238 LEU A O 1
ATOM 1908 N N . VAL A 1 239 ? -11.013 5.135 21.335 1.00 93.25 239 VAL A N 1
ATOM 1909 C CA . VAL A 1 239 ? -10.839 5.491 22.755 1.00 93.25 239 VAL A CA 1
ATOM 1910 C C . VAL A 1 239 ? -11.700 6.695 23.129 1.00 93.25 239 VAL A C 1
ATOM 1912 O O . VAL A 1 239 ? -12.373 6.678 24.162 1.00 93.25 239 VAL A O 1
ATOM 1915 N N . ASP A 1 240 ? -11.692 7.736 22.303 1.00 93.56 240 ASP A N 1
ATOM 1916 C CA . ASP A 1 240 ? -12.445 8.963 22.551 1.00 93.56 240 ASP A CA 1
ATOM 1917 C C . ASP A 1 240 ? -13.954 8.680 22.491 1.00 93.56 240 ASP A C 1
ATOM 1919 O O . ASP A 1 240 ? -14.688 9.044 23.413 1.00 93.56 240 ASP A O 1
ATOM 1923 N N . LEU A 1 241 ? -14.407 7.883 21.515 1.00 91.62 241 LEU A N 1
ATOM 1924 C CA . LEU A 1 241 ? -15.792 7.413 21.425 1.00 91.62 241 LEU A CA 1
ATOM 1925 C C . LEU A 1 241 ? -16.231 6.664 22.691 1.00 91.62 241 LEU A C 1
ATOM 1927 O O . LEU A 1 241 ? -17.358 6.840 23.164 1.00 91.62 241 LEU A O 1
ATOM 1931 N N . PHE A 1 242 ? -15.347 5.840 23.256 1.00 92.19 242 PHE A N 1
ATOM 1932 C CA . PHE A 1 242 ? -15.597 5.147 24.514 1.00 92.19 242 PHE A CA 1
ATOM 1933 C C . PHE A 1 242 ? -15.603 6.093 25.718 1.00 92.19 242 PHE A C 1
ATOM 1935 O O . PHE A 1 242 ? -16.414 5.937 26.624 1.00 92.19 242 PHE A O 1
ATOM 1942 N N . ARG A 1 243 ? -14.767 7.125 25.756 1.00 91.00 243 ARG A N 1
ATOM 1943 C CA . ARG A 1 243 ? -14.751 8.070 26.886 1.00 91.00 243 ARG A CA 1
ATOM 1944 C C . ARG A 1 243 ? -15.958 9.004 26.891 1.00 91.00 243 ARG A C 1
ATOM 1946 O O . ARG A 1 243 ? -16.523 9.280 27.950 1.00 91.00 243 ARG A O 1
ATOM 1953 N N . GLU A 1 244 ? -16.368 9.474 25.721 1.00 91.25 244 GLU A N 1
ATOM 1954 C CA . GLU A 1 244 ? -17.397 10.506 25.585 1.00 91.25 244 GLU A CA 1
ATOM 1955 C C . GLU A 1 244 ? -18.820 9.953 25.737 1.00 91.25 244 GLU A C 1
ATOM 1957 O O . GLU A 1 244 ? -19.709 10.628 26.262 1.00 91.25 244 GLU A O 1
ATOM 1962 N N . LYS A 1 245 ? -19.055 8.686 25.370 1.00 89.38 245 LYS A N 1
ATOM 1963 C CA . LYS A 1 245 ? -20.381 8.045 25.424 1.00 89.38 245 LYS A CA 1
ATOM 1964 C C . LYS A 1 245 ? -20.813 7.577 26.822 1.00 89.38 245 LYS A C 1
ATOM 1966 O O . LYS A 1 245 ? -21.572 6.614 26.939 1.00 89.38 245 LYS A O 1
ATOM 1971 N N . LYS A 1 246 ? -20.443 8.294 27.890 1.00 84.88 246 LYS A N 1
ATOM 1972 C CA . LYS A 1 246 ? -20.791 7.945 29.285 1.00 84.88 246 LYS A CA 1
ATOM 1973 C C . LYS A 1 246 ? -22.273 7.592 29.469 1.00 84.88 246 LYS A C 1
ATOM 1975 O O . LYS A 1 246 ? -22.583 6.582 30.086 1.00 84.88 246 LYS A O 1
ATOM 1980 N N . GLY A 1 247 ? -23.187 8.382 28.898 1.00 87.06 247 GLY A N 1
ATOM 1981 C CA . GLY A 1 247 ? -24.629 8.115 28.991 1.00 87.06 247 GLY A CA 1
ATOM 1982 C C . GLY A 1 247 ? -25.060 6.793 28.341 1.00 87.06 247 GLY A C 1
ATOM 1983 O O . GLY A 1 247 ? -25.938 6.112 28.863 1.00 87.06 247 GLY A O 1
ATOM 1984 N N . THR A 1 248 ? -24.402 6.393 27.247 1.00 89.75 248 THR A N 1
ATOM 1985 C CA . THR A 1 248 ? -24.653 5.100 26.587 1.00 89.75 248 THR A CA 1
ATOM 1986 C C . THR A 1 248 ? -24.179 3.952 27.473 1.00 89.75 248 THR A C 1
ATOM 1988 O O . THR A 1 248 ? -24.905 2.976 27.646 1.00 89.75 248 THR A O 1
ATOM 1991 N N . TRP A 1 249 ? -23.003 4.091 28.092 1.00 92.69 249 TRP A N 1
ATOM 1992 C CA . TRP A 1 249 ? -22.444 3.067 28.980 1.00 92.69 249 TRP A CA 1
ATOM 1993 C C . TRP A 1 249 ? -23.244 2.908 30.266 1.00 92.69 249 TRP A C 1
ATOM 1995 O O . TRP A 1 249 ? -23.435 1.784 30.709 1.00 92.69 249 TRP A O 1
ATOM 2005 N N . THR A 1 250 ? -23.795 3.992 30.818 1.00 88.44 250 THR A N 1
ATOM 2006 C CA . THR A 1 250 ? -24.746 3.904 31.936 1.00 88.44 250 THR A CA 1
ATOM 2007 C C . THR A 1 250 ? -25.984 3.090 31.553 1.00 88.44 250 THR A C 1
ATOM 2009 O O . THR A 1 250 ? -26.433 2.254 32.332 1.00 88.44 250 THR A O 1
ATOM 2012 N N . GLY A 1 251 ? -26.527 3.307 30.350 1.00 90.00 251 GLY A N 1
ATOM 2013 C CA . GLY A 1 251 ? -27.655 2.523 29.842 1.00 90.00 251 GLY A CA 1
ATOM 2014 C C . GLY A 1 251 ? -27.311 1.042 29.681 1.00 90.00 251 GLY A C 1
ATOM 2015 O O . GLY A 1 251 ? -28.087 0.186 30.093 1.00 90.00 251 GLY A O 1
ATOM 2016 N N . ILE A 1 252 ? -26.121 0.738 29.156 1.00 89.56 252 ILE A N 1
ATOM 2017 C CA . ILE A 1 252 ? -25.627 -0.640 29.046 1.00 89.56 252 ILE A CA 1
ATOM 2018 C C . ILE A 1 252 ? -25.455 -1.262 30.433 1.00 89.56 252 ILE A C 1
ATOM 2020 O O . ILE A 1 252 ? -25.990 -2.335 30.664 1.00 89.56 252 ILE A O 1
ATOM 2024 N N . ALA A 1 253 ? -24.821 -0.575 31.384 1.00 88.31 253 ALA A N 1
ATOM 2025 C CA . ALA A 1 253 ? -24.664 -1.067 32.753 1.00 88.31 253 ALA A CA 1
ATOM 2026 C C . ALA A 1 253 ? -26.015 -1.390 33.416 1.00 88.31 253 ALA A C 1
ATOM 2028 O O . ALA A 1 253 ? -26.147 -2.417 34.076 1.00 88.31 253 ALA A O 1
ATOM 2029 N N . MET A 1 254 ? -27.034 -0.550 33.201 1.00 87.38 254 MET A N 1
ATOM 2030 C CA . MET A 1 254 ? -28.390 -0.809 33.690 1.00 87.38 254 MET A CA 1
ATOM 2031 C C . MET A 1 254 ? -29.019 -2.036 33.018 1.00 87.38 254 MET A C 1
ATOM 2033 O O . MET A 1 254 ? -29.654 -2.845 33.689 1.00 87.38 254 MET A O 1
ATOM 2037 N N . ASN A 1 255 ? -28.837 -2.198 31.706 1.00 88.56 255 ASN A N 1
ATOM 2038 C CA . ASN A 1 255 ? -29.337 -3.367 30.985 1.00 88.56 255 ASN A CA 1
ATOM 2039 C C . ASN A 1 255 ? -28.655 -4.655 31.463 1.00 88.56 255 ASN A C 1
ATOM 2041 O O . ASN A 1 255 ? -29.344 -5.630 31.737 1.00 88.56 255 ASN A O 1
ATOM 2045 N N . GLU A 1 256 ? -27.330 -4.647 31.614 1.00 87.81 256 GLU A N 1
ATOM 2046 C CA . GLU A 1 256 ? -26.554 -5.786 32.123 1.00 87.81 256 GLU A CA 1
ATOM 2047 C C . GLU A 1 256 ? -26.926 -6.127 33.573 1.00 87.81 256 GLU A C 1
ATOM 2049 O O . GLU A 1 256 ? -26.976 -7.299 33.940 1.00 87.81 256 GLU A O 1
ATOM 2054 N N . TRP A 1 257 ? -27.251 -5.118 34.391 1.00 86.19 257 TRP A N 1
ATOM 2055 C CA . TRP A 1 257 ? -27.797 -5.315 35.734 1.00 86.19 257 TRP A CA 1
ATOM 2056 C C . TRP A 1 257 ? -29.152 -6.026 35.702 1.00 86.19 257 TRP A C 1
ATOM 2058 O O . TRP A 1 257 ? -29.349 -7.013 36.404 1.00 86.19 257 TRP A O 1
ATOM 2068 N N . LEU A 1 258 ? -30.079 -5.550 34.864 1.00 86.69 258 LEU A N 1
ATOM 2069 C CA . LEU A 1 258 ? -31.403 -6.159 34.699 1.00 86.69 258 LEU A CA 1
ATOM 2070 C C . LEU A 1 258 ? -31.338 -7.575 34.107 1.00 86.69 258 LEU A C 1
ATOM 2072 O O . LEU A 1 258 ? -32.237 -8.373 34.353 1.00 86.69 258 LEU A O 1
ATOM 2076 N N . GLN A 1 259 ? -30.300 -7.873 33.326 1.00 86.12 259 GLN A N 1
ATOM 2077 C CA . GLN A 1 259 ? -30.047 -9.186 32.729 1.00 86.12 259 GLN A CA 1
ATOM 2078 C C . GLN A 1 259 ? -29.205 -10.108 33.623 1.00 86.12 259 GLN A C 1
ATOM 2080 O O . GLN A 1 259 ? -28.855 -11.203 33.191 1.00 86.12 259 GLN A O 1
ATOM 2085 N N . GLU A 1 260 ? -28.891 -9.684 34.851 1.00 84.50 260 GLU A N 1
ATOM 2086 C CA . GLU A 1 260 ? -28.136 -10.470 35.832 1.00 84.50 260 GLU A CA 1
ATOM 2087 C C . GLU A 1 260 ? -26.763 -10.935 35.310 1.00 84.50 260 GLU A C 1
ATOM 2089 O O . GLU A 1 260 ? -26.345 -12.072 35.538 1.00 84.50 260 GLU A O 1
ATOM 2094 N N . ASN A 1 261 ? -26.033 -10.054 34.608 1.00 84.88 261 ASN A N 1
ATOM 2095 C CA . ASN A 1 261 ? -24.719 -10.394 34.060 1.00 84.88 261 ASN A CA 1
ATOM 2096 C C . ASN A 1 261 ? -23.773 -10.917 35.174 1.00 84.88 261 ASN A C 1
ATOM 2098 O O . ASN A 1 261 ? -23.446 -10.173 36.109 1.00 84.88 261 ASN A O 1
ATOM 2102 N N . PRO A 1 262 ? -23.263 -12.162 35.071 1.00 84.44 262 PRO A N 1
ATOM 2103 C CA . PRO A 1 262 ? -22.444 -12.782 36.112 1.00 84.44 262 PRO A CA 1
ATOM 2104 C C . PRO A 1 262 ? -21.166 -12.008 36.446 1.00 84.44 262 PRO A C 1
ATOM 2106 O O . PRO A 1 262 ? -20.751 -11.971 37.604 1.00 84.44 262 PRO A O 1
ATOM 2109 N N . GLN A 1 263 ? -20.534 -11.381 35.448 1.00 85.88 263 GLN A N 1
ATOM 2110 C CA . GLN A 1 263 ? -19.294 -10.626 35.638 1.00 85.88 263 GLN A CA 1
ATOM 2111 C C . GLN A 1 263 ? -19.536 -9.319 36.401 1.00 85.88 263 GLN A C 1
ATOM 2113 O O . GLN A 1 263 ? -18.697 -8.919 37.209 1.00 85.88 263 GLN A O 1
ATOM 2118 N N . LEU A 1 264 ? -20.693 -8.687 36.191 1.00 85.00 264 LEU A N 1
ATOM 2119 C CA . LEU A 1 264 ? -21.129 -7.514 36.947 1.00 85.00 264 LEU A CA 1
ATOM 2120 C C . LEU A 1 264 ? -21.480 -7.895 38.390 1.00 85.00 264 LEU A C 1
ATOM 2122 O O . LEU A 1 264 ? -20.991 -7.278 39.337 1.00 85.00 264 LEU A O 1
ATOM 2126 N N . LEU A 1 265 ? -22.267 -8.957 38.573 1.00 82.88 265 LEU A N 1
ATOM 2127 C CA . LEU A 1 265 ? -22.672 -9.433 39.899 1.00 82.88 265 LEU A CA 1
ATOM 2128 C C . LEU A 1 265 ? -21.484 -9.931 40.738 1.00 82.88 265 LEU A C 1
ATOM 2130 O O . LEU A 1 265 ? -21.479 -9.785 41.962 1.00 82.88 265 LEU A O 1
ATOM 2134 N N . ALA A 1 266 ? -20.442 -10.479 40.104 1.00 83.62 266 ALA A N 1
ATOM 2135 C CA . ALA A 1 266 ? -19.225 -10.902 40.793 1.00 83.62 266 ALA A CA 1
ATOM 2136 C C . ALA A 1 266 ? -18.512 -9.740 41.506 1.00 83.62 266 ALA A C 1
ATOM 2138 O O . ALA A 1 266 ? -17.948 -9.956 42.585 1.00 83.62 266 ALA A O 1
ATOM 2139 N N . GLN A 1 267 ? -18.583 -8.529 40.939 1.00 83.25 267 GLN A N 1
ATOM 2140 C CA . GLN A 1 267 ? -17.956 -7.314 41.469 1.00 83.25 267 GLN A CA 1
ATOM 2141 C C . GLN A 1 267 ? -18.758 -6.644 42.593 1.00 83.25 267 GLN A C 1
ATOM 2143 O O . GLN A 1 267 ? -18.253 -5.718 43.229 1.00 83.25 267 GLN A O 1
ATOM 2148 N N . LEU A 1 268 ? -19.986 -7.098 42.871 1.00 77.94 268 LEU A N 1
ATOM 2149 C CA . LEU A 1 268 ? -20.763 -6.569 43.988 1.00 77.94 268 LEU A CA 1
ATOM 2150 C C . LEU A 1 268 ? -20.056 -6.840 45.327 1.00 77.94 268 LEU A C 1
ATOM 2152 O O . LEU A 1 268 ? -19.564 -7.951 45.549 1.00 77.94 268 LEU A O 1
ATOM 2156 N N . PRO A 1 269 ? -20.048 -5.874 46.260 1.00 77.50 269 PRO A N 1
ATOM 2157 C CA . PRO A 1 269 ? -19.684 -6.129 47.649 1.00 77.50 269 PRO A CA 1
ATOM 2158 C C . PRO A 1 269 ? -20.526 -7.268 48.236 1.00 77.50 269 PRO A C 1
ATOM 2160 O O . PRO A 1 269 ? -21.705 -7.406 47.907 1.00 77.50 269 PRO A O 1
ATOM 2163 N N . SER A 1 270 ? -19.942 -8.065 49.135 1.00 69.75 270 SER A N 1
ATOM 2164 C CA . SER A 1 270 ? -20.615 -9.190 49.810 1.00 69.75 270 SER A CA 1
ATOM 2165 C C . SER A 1 270 ? -21.942 -8.804 50.469 1.00 69.75 270 SER A C 1
ATOM 2167 O O . SER A 1 270 ? -22.848 -9.627 50.534 1.00 69.75 270 SER A O 1
ATOM 2169 N N . ASP A 1 271 ? -22.065 -7.548 50.892 1.00 69.00 271 ASP A N 1
ATOM 2170 C CA . ASP A 1 271 ? -23.230 -7.017 51.604 1.00 69.00 271 ASP A CA 1
ATOM 2171 C C . ASP A 1 271 ? -24.405 -6.677 50.669 1.00 69.00 271 ASP A C 1
ATOM 2173 O O . ASP A 1 271 ? -25.531 -6.501 51.126 1.00 69.00 271 ASP A O 1
ATOM 2177 N N . LEU A 1 272 ? -24.141 -6.576 49.361 1.00 66.06 272 LEU A N 1
ATOM 2178 C CA . LEU A 1 272 ? -25.122 -6.265 48.314 1.00 66.06 272 LEU A CA 1
ATOM 2179 C C . LEU A 1 272 ? -25.414 -7.455 47.396 1.00 66.06 272 LEU A C 1
ATOM 2181 O O . LEU A 1 272 ? -26.375 -7.409 46.628 1.00 66.06 272 LEU A O 1
ATOM 2185 N N . LYS A 1 273 ? -24.609 -8.524 47.463 1.00 63.12 273 LYS A N 1
ATOM 2186 C CA . LYS A 1 273 ? -24.978 -9.806 46.858 1.00 63.12 273 LYS A CA 1
ATOM 2187 C C . LYS A 1 273 ? -26.265 -10.258 47.528 1.00 63.12 273 LYS A C 1
ATOM 2189 O O . LYS A 1 273 ? -26.354 -10.194 48.752 1.00 63.12 273 LYS A O 1
ATOM 2194 N N . SER A 1 274 ? -27.260 -10.667 46.739 1.00 57.75 274 SER A N 1
ATOM 2195 C CA . SER A 1 274 ? -28.524 -11.172 47.271 1.00 57.75 274 SER A CA 1
ATOM 2196 C C . SER A 1 274 ? -28.205 -12.247 48.303 1.00 57.75 274 SER A C 1
ATOM 2198 O O . SER A 1 274 ? -27.783 -13.348 47.945 1.00 57.75 274 SER A O 1
ATOM 2200 N N . GLN A 1 275 ? -28.343 -11.914 49.586 1.00 54.31 275 GLN A N 1
ATOM 2201 C CA . GLN A 1 275 ? -28.343 -12.926 50.621 1.00 54.31 275 GLN A CA 1
ATOM 2202 C C . GLN A 1 275 ? -29.491 -13.844 50.238 1.00 54.31 275 GLN A C 1
ATOM 2204 O O . GLN A 1 275 ? -30.623 -13.374 50.095 1.00 54.31 275 GLN A O 1
ATOM 2209 N N . GLU A 1 276 ? -29.198 -15.121 49.993 1.00 52.56 276 GLU A N 1
ATOM 2210 C CA . GLU A 1 276 ? -30.250 -16.121 49.950 1.00 52.56 276 GLU A CA 1
ATOM 2211 C C . GLU A 1 276 ? -31.045 -15.916 51.234 1.00 52.56 276 GLU A C 1
ATOM 2213 O O . GLU A 1 276 ? -30.533 -16.131 52.337 1.00 52.56 276 GLU A O 1
ATOM 2218 N N . PHE A 1 277 ? -32.269 -15.394 51.108 1.00 52.12 277 PHE A N 1
ATOM 2219 C CA . PHE A 1 277 ? -33.183 -15.374 52.230 1.00 52.12 277 PHE A CA 1
ATOM 2220 C C . PHE A 1 277 ? -33.238 -16.817 52.686 1.00 52.12 277 PHE A C 1
ATOM 2222 O O . PHE A 1 277 ? -33.654 -17.688 51.924 1.00 52.12 277 PHE A O 1
ATOM 2229 N N . ASN A 1 278 ? -32.729 -17.082 53.886 1.00 56.22 278 ASN A N 1
ATOM 2230 C CA . ASN A 1 278 ? -32.685 -18.426 54.414 1.00 56.22 278 ASN A CA 1
ATOM 2231 C C . ASN A 1 278 ? -34.135 -18.808 54.737 1.00 56.22 278 ASN A C 1
ATOM 2233 O O . ASN A 1 278 ? -34.628 -18.588 55.845 1.00 56.22 278 ASN A O 1
ATOM 2237 N N . LEU A 1 279 ? -34.844 -19.284 53.709 1.00 64.31 279 LEU A N 1
ATOM 2238 C CA . LEU A 1 279 ? -36.264 -19.624 53.730 1.00 64.31 279 LEU A CA 1
ATOM 2239 C C . LEU A 1 279 ? -36.545 -20.620 54.855 1.00 64.31 279 LEU A C 1
ATOM 2241 O O . LEU A 1 279 ? -37.609 -20.574 55.463 1.00 64.31 279 LEU A O 1
ATOM 2245 N N . GLU A 1 280 ? -35.560 -21.452 55.195 1.00 67.25 280 GLU A N 1
ATOM 2246 C CA . GLU A 1 280 ? -35.623 -22.385 56.313 1.00 67.25 280 GLU A CA 1
ATOM 2247 C C . GLU A 1 280 ? -35.672 -21.668 57.672 1.00 67.25 280 GLU A C 1
ATOM 2249 O O . GLU A 1 280 ? -36.468 -22.033 58.537 1.00 67.25 280 GLU A O 1
ATOM 2254 N N . VAL A 1 281 ? -34.883 -20.607 57.867 1.00 69.50 281 VAL A N 1
ATOM 2255 C CA . VAL A 1 281 ? -34.920 -19.785 5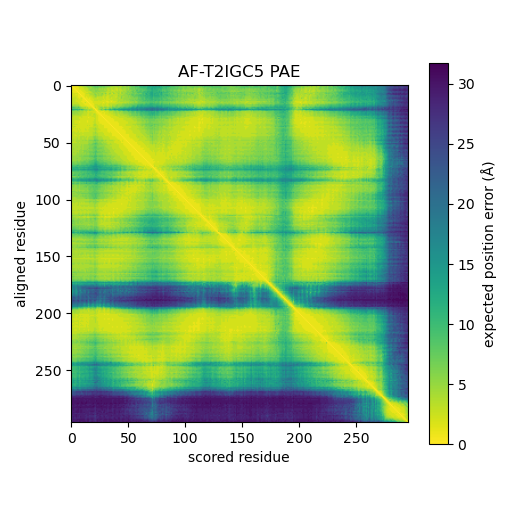9.091 1.00 69.50 281 VAL A CA 1
ATOM 2256 C C . VAL A 1 281 ? -36.228 -18.999 59.174 1.00 69.50 281 VAL A C 1
ATOM 2258 O O . VAL A 1 281 ? -36.848 -18.957 60.238 1.00 69.50 281 VAL A O 1
ATOM 2261 N N . SER A 1 282 ? -36.691 -18.420 58.064 1.00 71.12 282 SER A N 1
ATOM 2262 C CA . SER A 1 282 ? -37.980 -17.720 58.017 1.00 71.12 282 SER A CA 1
ATOM 2263 C C . SER A 1 282 ? -39.158 -18.658 58.303 1.00 71.12 282 SER A C 1
ATOM 2265 O O . SER A 1 282 ? -40.053 -18.296 59.069 1.00 71.12 282 SER A O 1
ATOM 2267 N N . GLU A 1 283 ? -39.140 -19.878 57.765 1.00 75.81 283 GLU A N 1
ATOM 2268 C CA . GLU A 1 283 ? -40.176 -20.882 58.014 1.00 75.81 283 GLU A CA 1
ATOM 2269 C C . GLU A 1 283 ? -40.111 -21.421 59.451 1.00 75.81 283 GLU A C 1
ATOM 2271 O O . GLU A 1 283 ? -41.142 -21.512 60.117 1.00 75.81 283 GLU A O 1
ATOM 2276 N N . ARG A 1 284 ? -38.912 -21.665 60.003 1.00 79.12 284 ARG A N 1
ATOM 2277 C CA . ARG A 1 284 ? -38.748 -22.031 61.423 1.00 79.12 284 ARG A CA 1
ATOM 2278 C C . ARG A 1 284 ? -39.287 -20.951 62.355 1.00 79.12 284 ARG A C 1
ATOM 2280 O O . ARG A 1 284 ? -40.015 -21.277 63.289 1.00 79.12 284 ARG A O 1
ATOM 2287 N N . LEU A 1 285 ? -38.987 -19.676 62.100 1.00 78.94 285 LEU A N 1
ATOM 2288 C CA . LEU A 1 285 ? -39.516 -18.552 62.885 1.00 78.94 285 LEU A CA 1
ATOM 2289 C C . LEU A 1 285 ? -41.043 -18.443 62.771 1.00 78.94 285 LEU A C 1
ATOM 2291 O O . LEU A 1 285 ? -41.721 -18.163 63.764 1.00 78.94 285 LEU A O 1
ATOM 2295 N N . ARG A 1 286 ? -41.605 -18.722 61.590 1.00 79.25 286 ARG A N 1
ATOM 2296 C CA . ARG A 1 286 ? -43.055 -18.775 61.375 1.00 79.25 286 ARG A CA 1
ATOM 2297 C C . ARG A 1 286 ? -43.704 -19.903 62.176 1.00 79.25 286 ARG A C 1
ATOM 2299 O O . ARG A 1 286 ? -44.696 -19.662 62.863 1.00 79.25 286 ARG A O 1
ATOM 2306 N N . GLN A 1 287 ? -43.126 -21.102 62.151 1.00 82.81 287 GLN A N 1
ATOM 2307 C CA . GLN A 1 287 ? -43.606 -22.244 62.934 1.00 82.81 287 GLN A CA 1
ATOM 2308 C C . GLN A 1 287 ? -43.500 -21.993 64.444 1.00 82.81 287 GLN A C 1
ATOM 2310 O O . GLN A 1 287 ? -44.446 -22.281 65.177 1.00 82.81 287 GLN A O 1
ATOM 2315 N N . LEU A 1 288 ? -42.413 -21.369 64.906 1.00 81.25 288 LEU A N 1
ATOM 2316 C CA . LEU A 1 288 ? -42.239 -20.949 66.301 1.00 81.25 288 LEU A CA 1
ATOM 2317 C C . LEU A 1 288 ? -43.295 -19.920 66.725 1.00 81.25 288 LEU A C 1
ATOM 2319 O O . LEU A 1 288 ? -43.877 -20.039 67.802 1.00 81.25 288 LEU A O 1
ATOM 2323 N N . SER A 1 289 ? -43.605 -18.948 65.863 1.00 79.12 289 SER A N 1
ATOM 2324 C CA . SER A 1 289 ? -44.675 -17.971 66.102 1.00 79.12 289 SER A CA 1
ATOM 2325 C C . SER A 1 289 ? -46.049 -18.638 66.233 1.00 79.12 289 SER A C 1
ATOM 2327 O O . SER A 1 289 ? -46.822 -18.299 67.131 1.00 79.12 289 SER A O 1
ATOM 2329 N N . ILE A 1 290 ? -46.351 -19.615 65.373 1.00 85.81 290 ILE A N 1
ATOM 2330 C CA . ILE A 1 290 ? -47.602 -20.386 65.431 1.00 85.81 290 ILE A CA 1
ATOM 2331 C C . ILE A 1 290 ? -47.668 -21.220 66.719 1.00 85.81 290 ILE A C 1
ATOM 2333 O O . ILE A 1 290 ? -48.709 -21.245 67.376 1.00 85.81 290 ILE A O 1
ATOM 2337 N N . ALA A 1 291 ? -46.565 -21.862 67.112 1.00 80.38 291 ALA A N 1
ATOM 2338 C CA . ALA A 1 291 ? -46.485 -22.656 68.336 1.00 80.38 291 ALA A CA 1
ATOM 2339 C C . ALA A 1 291 ? -46.670 -21.798 69.601 1.00 80.38 291 ALA A C 1
ATOM 2341 O O . ALA A 1 291 ? -47.430 -22.169 70.493 1.00 80.38 291 ALA A O 1
ATOM 2342 N N . LEU A 1 292 ? -46.055 -20.612 69.653 1.00 78.50 292 LEU A N 1
ATOM 2343 C CA . LEU A 1 292 ? -46.210 -19.668 70.765 1.00 78.50 292 LEU A CA 1
ATOM 2344 C C . LEU A 1 292 ? -47.638 -19.114 70.879 1.00 78.50 292 LEU A C 1
ATOM 2346 O O . LEU A 1 292 ? -48.111 -18.881 71.988 1.00 78.50 292 LEU A O 1
ATOM 2350 N N . LYS A 1 293 ? -48.348 -18.939 69.757 1.00 78.00 293 LYS A N 1
ATOM 2351 C CA . LYS A 1 293 ? -49.763 -18.526 69.752 1.00 78.00 293 LYS A CA 1
ATOM 2352 C C . LYS A 1 293 ? -50.731 -19.634 70.174 1.00 78.00 293 LYS A C 1
ATOM 2354 O O . LYS A 1 293 ? -51.831 -19.311 70.597 1.00 78.00 293 LYS A O 1
ATOM 2359 N N . ARG A 1 294 ? -50.350 -20.909 70.042 1.00 65.94 294 ARG A N 1
ATOM 2360 C CA . ARG A 1 294 ? -51.155 -22.062 70.490 1.00 65.94 294 ARG A CA 1
ATOM 2361 C C . ARG A 1 294 ? -50.991 -22.388 71.978 1.00 65.94 294 ARG A C 1
ATOM 2363 O O . ARG A 1 294 ? -51.846 -23.069 72.524 1.00 65.94 294 ARG A O 1
ATOM 2370 N N . ASN A 1 295 ? -49.915 -21.918 72.611 1.00 56.47 295 ASN A N 1
ATOM 2371 C CA . ASN A 1 295 ? -49.623 -22.116 74.038 1.00 56.47 295 ASN A CA 1
ATOM 2372 C C . ASN A 1 295 ? -50.077 -20.938 74.928 1.00 56.47 295 ASN A C 1
ATOM 2374 O O . ASN A 1 295 ? -49.598 -20.791 76.053 1.00 56.47 295 ASN A O 1
ATOM 2378 N N . ARG A 1 296 ? -50.985 -20.097 74.427 1.00 48.12 296 ARG A N 1
ATOM 2379 C CA . ARG A 1 296 ? -51.714 -19.068 75.178 1.00 48.12 296 ARG A CA 1
ATOM 2380 C C . ARG A 1 296 ? -53.202 -19.363 75.084 1.00 48.12 296 ARG A C 1
ATOM 2382 O O . ARG A 1 296 ? -53.887 -19.108 76.093 1.00 48.12 296 ARG A O 1
#

Radius of gyration: 32.82 Å; Cα contacts (8 Å, |Δi|>4): 273; chains: 1; bounding box: 84×41×112 Å